Protein AF-A0A3A1N5P5-F1 (afdb_monomer)

Sequence (355 aa):
MKKLTLALFAIFAFTFFACEVEPSGENLEATAGKGKIKNNSVEFDFSEECLTSEAILYAGQNIEVGKVTVSEIGGNYLITYEITNDEWCITETHLSVVNSPEEFPITNAGNPKNGNFEYSDEFACEKTVTYEVPIEKGPYIAAHAVVECVSSSVETIVANLPETLEFCTVNQGPDAYLNITIGEGSLAGSYGAWCIDNDSPIQLSNCYTADVYALNEELPDSAFEYPENFDLVNWLLNQNIVGEPSVSSGEAYTYGDLQFAIWKLLDDIEDESCAECNLGTFTSGHVDELVALAQENGTDFNPECGNVTGVILISEGVQPLIIPTPLDCNTCEETAWADGCDFPGNNWATYFQYD

Structure (mmCIF, N/CA/C/O backbone):
data_AF-A0A3A1N5P5-F1
#
_entry.id   AF-A0A3A1N5P5-F1
#
loop_
_atom_site.group_PDB
_atom_site.id
_atom_site.type_symbol
_atom_site.label_atom_id
_atom_site.label_alt_id
_atom_site.label_comp_id
_atom_site.label_asym_id
_atom_site.label_entity_id
_atom_site.label_seq_id
_atom_site.pdbx_PDB_ins_code
_atom_site.Cartn_x
_atom_site.Cartn_y
_atom_site.Cartn_z
_atom_site.occupancy
_atom_site.B_iso_or_equiv
_atom_site.auth_seq_id
_atom_site.auth_comp_id
_atom_site.auth_asym_id
_atom_site.auth_atom_id
_atom_site.pdbx_PDB_model_num
ATOM 1 N N . MET A 1 1 ? 51.751 53.503 6.527 1.00 37.66 1 MET A N 1
ATOM 2 C CA . MET A 1 1 ? 51.081 54.823 6.469 1.00 37.66 1 MET A CA 1
ATOM 3 C C . MET A 1 1 ? 49.579 54.597 6.440 1.00 37.66 1 MET A C 1
ATOM 5 O O . MET A 1 1 ? 49.135 53.649 5.814 1.00 37.66 1 MET A O 1
ATOM 9 N N . LYS A 1 2 ? 48.852 55.412 7.208 1.00 39.28 2 LYS A N 1
ATOM 10 C CA . LYS A 1 2 ? 47.410 55.348 7.491 1.00 39.28 2 LYS A CA 1
ATOM 11 C C . LYS A 1 2 ? 46.529 55.484 6.241 1.00 39.28 2 LYS A C 1
ATOM 13 O O . LYS A 1 2 ? 46.878 56.276 5.369 1.00 39.28 2 LYS A O 1
ATOM 18 N N . LYS A 1 3 ? 45.352 54.842 6.286 1.00 35.88 3 LYS A N 1
ATOM 19 C CA . LYS A 1 3 ? 43.970 55.373 6.101 1.00 35.88 3 LYS A CA 1
ATOM 20 C C . LYS A 1 3 ? 43.067 54.162 5.809 1.00 35.88 3 LYS A C 1
ATOM 22 O O . LYS A 1 3 ? 43.260 53.506 4.802 1.00 35.88 3 LYS A O 1
ATOM 27 N N . LEU A 1 4 ? 42.297 53.644 6.767 1.00 41.69 4 LEU A N 1
ATOM 28 C CA . LEU A 1 4 ? 40.981 54.109 7.235 1.00 41.69 4 LEU A CA 1
ATOM 29 C C . LEU A 1 4 ? 40.019 54.455 6.087 1.00 41.69 4 LEU A C 1
ATOM 31 O O . LEU A 1 4 ? 40.099 55.542 5.517 1.00 41.69 4 LEU A O 1
ATOM 35 N N . THR A 1 5 ? 39.072 53.562 5.798 1.00 42.22 5 THR A N 1
ATOM 36 C CA . THR A 1 5 ? 37.755 53.947 5.277 1.00 42.22 5 THR A CA 1
ATOM 37 C C . THR A 1 5 ? 36.720 52.917 5.717 1.00 42.22 5 THR A C 1
ATOM 39 O O . THR A 1 5 ? 36.903 51.715 5.564 1.00 42.22 5 THR A O 1
ATOM 42 N N . LEU A 1 6 ? 35.691 53.447 6.366 1.00 38.62 6 LEU A N 1
ATOM 43 C CA . LEU A 1 6 ? 34.574 52.791 7.025 1.00 38.62 6 LEU A CA 1
ATOM 44 C C . LEU A 1 6 ? 33.430 52.699 6.003 1.00 38.62 6 LEU A C 1
ATOM 46 O O . LEU A 1 6 ? 33.074 53.726 5.428 1.00 38.62 6 LEU A O 1
ATOM 50 N N . ALA A 1 7 ? 32.856 51.516 5.789 1.00 44.97 7 ALA A N 1
ATOM 51 C CA . ALA A 1 7 ? 31.605 51.355 5.052 1.00 44.97 7 ALA A CA 1
ATOM 52 C C . ALA A 1 7 ? 30.635 50.530 5.906 1.00 44.97 7 ALA A C 1
ATOM 54 O O . ALA A 1 7 ? 30.897 49.372 6.221 1.00 44.97 7 ALA A O 1
ATOM 55 N N . LEU A 1 8 ? 29.550 51.185 6.324 1.00 38.06 8 LEU A N 1
ATOM 56 C CA . LEU A 1 8 ? 28.387 50.593 6.978 1.00 38.06 8 LEU A CA 1
ATOM 57 C C . LEU A 1 8 ? 27.655 49.690 5.973 1.00 38.06 8 LEU A C 1
ATOM 59 O O . LEU A 1 8 ? 27.240 50.175 4.923 1.00 38.06 8 LEU A O 1
ATOM 63 N N . PHE A 1 9 ? 27.417 48.433 6.336 1.00 38.47 9 PHE A N 1
ATOM 64 C CA . PHE A 1 9 ? 26.320 47.637 5.790 1.00 38.47 9 PHE A CA 1
ATOM 65 C C . PHE A 1 9 ? 25.490 47.125 6.965 1.00 38.47 9 PHE A C 1
ATOM 67 O O . PHE A 1 9 ? 25.999 46.446 7.854 1.00 38.47 9 PHE A O 1
ATOM 74 N N . ALA A 1 10 ? 24.224 47.533 6.993 1.00 40.88 10 ALA A N 1
ATOM 75 C CA . ALA A 1 10 ? 23.230 47.039 7.927 1.00 40.88 10 ALA A CA 1
ATOM 76 C C . ALA A 1 10 ? 22.800 45.636 7.479 1.00 40.88 10 ALA A C 1
ATOM 78 O O . ALA A 1 10 ? 22.304 45.475 6.366 1.00 40.88 10 ALA A O 1
ATOM 79 N N . ILE A 1 11 ? 22.996 44.640 8.341 1.00 39.09 11 ILE A N 1
ATOM 80 C CA . ILE A 1 11 ? 22.432 43.296 8.198 1.00 39.09 11 ILE A CA 1
ATOM 81 C C . ILE A 1 11 ? 21.490 43.099 9.383 1.00 39.09 11 ILE A C 1
ATOM 83 O O . ILE A 1 11 ? 21.893 43.245 10.538 1.00 39.09 11 ILE A O 1
ATOM 87 N N . PHE A 1 12 ? 20.224 42.835 9.076 1.00 32.53 12 PHE A N 1
ATOM 88 C CA . PHE A 1 12 ? 19.150 42.600 10.029 1.00 32.53 12 PHE A CA 1
ATOM 89 C C . PHE A 1 12 ? 18.735 41.126 9.952 1.00 32.53 12 PHE A C 1
ATOM 91 O O . PHE A 1 12 ? 18.344 40.690 8.875 1.00 32.53 12 PHE A O 1
ATOM 98 N N . ALA A 1 13 ? 18.796 40.453 11.112 1.00 32.97 13 ALA A N 1
ATOM 99 C CA . ALA A 1 13 ? 18.101 39.222 11.536 1.00 32.97 13 ALA A CA 1
ATOM 100 C C . ALA A 1 13 ? 18.355 37.927 10.716 1.00 32.97 13 ALA A C 1
ATOM 102 O O . ALA A 1 13 ? 18.591 37.970 9.522 1.00 32.97 13 ALA A O 1
ATOM 103 N N . PHE A 1 14 ? 18.372 36.710 11.259 1.00 36.16 14 PHE A N 1
ATOM 104 C CA . PHE A 1 14 ? 17.804 36.122 12.472 1.00 36.16 14 PHE A CA 1
ATOM 105 C C . P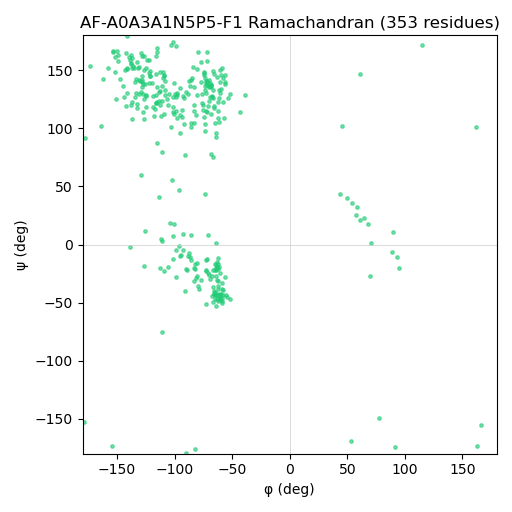HE A 1 14 ? 18.790 35.071 13.015 1.00 36.16 14 PHE A C 1
ATOM 107 O O . PHE A 1 14 ? 19.278 34.239 12.255 1.00 36.16 14 PHE A O 1
ATOM 114 N N . THR A 1 15 ? 19.031 35.047 14.325 1.00 35.03 15 THR A N 1
ATOM 115 C CA . THR A 1 15 ? 19.615 33.884 15.013 1.00 35.03 15 THR A CA 1
ATOM 116 C C . THR A 1 15 ? 18.699 33.530 16.172 1.00 35.03 15 THR A C 1
ATOM 118 O O . THR A 1 15 ? 18.624 34.277 17.147 1.00 35.03 15 THR A O 1
ATOM 121 N N . PHE A 1 16 ? 17.980 32.416 16.047 1.00 37.94 16 PHE A N 1
ATOM 122 C CA . PHE A 1 16 ? 17.289 31.795 17.167 1.00 37.94 16 PHE A CA 1
ATOM 123 C C . PHE A 1 16 ? 18.345 31.147 18.064 1.00 37.94 16 PHE A C 1
ATOM 125 O O . PHE A 1 16 ? 19.028 30.219 17.642 1.00 37.94 16 PHE A O 1
ATOM 132 N N . PHE A 1 17 ? 18.487 31.657 19.285 1.00 38.03 17 PHE A N 1
ATOM 133 C CA . PHE A 1 17 ? 19.133 30.936 20.373 1.00 38.03 17 PHE A CA 1
ATOM 134 C C . PHE A 1 17 ? 18.075 30.609 21.417 1.00 38.03 17 PHE A C 1
ATOM 136 O O . PHE A 1 17 ? 17.409 31.497 21.950 1.00 38.03 17 PHE A O 1
ATOM 143 N N . ALA A 1 18 ? 17.925 29.309 21.645 1.00 37.22 18 ALA A N 1
ATOM 144 C CA . ALA A 1 18 ? 17.209 28.729 22.757 1.00 37.22 18 ALA A CA 1
ATOM 145 C C . ALA A 1 18 ? 17.857 29.142 24.091 1.00 37.22 18 ALA A C 1
ATOM 147 O O . ALA A 1 18 ? 19.069 29.042 24.259 1.00 37.22 18 ALA A O 1
ATOM 148 N N . CYS A 1 19 ? 17.014 29.565 25.024 1.00 28.25 19 CYS A N 1
ATOM 149 C CA . CYS A 1 19 ? 17.246 29.689 26.464 1.00 28.25 19 CYS A CA 1
ATOM 150 C C . CYS A 1 19 ? 15.934 29.245 27.117 1.00 28.25 19 CYS A C 1
ATOM 152 O O . CYS A 1 19 ? 14.870 29.491 26.556 1.00 28.25 19 CYS A O 1
ATOM 154 N N . GLU A 1 20 ? 15.856 28.701 28.315 1.00 29.77 20 GLU A N 1
ATOM 155 C CA . GLU A 1 20 ? 16.757 28.027 29.247 1.00 29.77 20 GLU A CA 1
ATOM 156 C C . GLU A 1 20 ? 15.793 27.563 30.359 1.00 29.77 20 GLU A C 1
ATOM 158 O O . GLU A 1 20 ? 14.721 28.148 30.544 1.00 29.77 20 GLU A O 1
ATOM 163 N N . VAL A 1 21 ? 16.137 26.502 31.082 1.00 42.53 21 VAL A N 1
ATOM 164 C CA . VAL A 1 21 ? 15.364 26.055 32.250 1.00 42.53 21 VAL A CA 1
ATOM 165 C C . VAL A 1 21 ? 15.801 26.876 33.461 1.00 42.53 21 VAL A C 1
ATOM 167 O O . VAL A 1 21 ? 17.001 27.014 33.686 1.00 42.53 21 VAL A O 1
ATOM 170 N N . GLU A 1 22 ? 14.859 27.363 34.273 1.00 34.56 22 GLU A N 1
ATOM 171 C CA . GLU A 1 22 ? 15.163 28.015 35.554 1.00 34.56 22 GLU A CA 1
ATOM 172 C C . GLU A 1 22 ? 14.295 27.506 36.726 1.00 34.56 22 GLU A C 1
ATOM 174 O O . GLU A 1 22 ? 13.244 26.897 36.508 1.00 34.56 22 GLU A O 1
ATOM 179 N N . PRO A 1 23 ? 14.786 27.667 37.974 1.00 36.31 23 PRO A N 1
ATOM 180 C CA . PRO A 1 23 ? 14.685 26.655 39.021 1.00 36.31 23 PRO A CA 1
ATOM 181 C C . PRO A 1 23 ? 13.612 26.922 40.087 1.00 36.31 23 PRO A C 1
ATOM 183 O O . PRO A 1 23 ? 13.027 27.995 40.207 1.00 36.31 23 PRO A O 1
ATOM 186 N N . SER A 1 24 ? 13.429 25.904 40.931 1.00 38.62 24 SER A N 1
ATOM 187 C CA . SER A 1 24 ? 12.668 25.914 42.179 1.00 38.62 24 SER A CA 1
ATOM 188 C C . SER A 1 24 ? 13.107 27.024 43.143 1.00 38.62 24 SER A C 1
ATOM 190 O O . SER A 1 24 ? 14.267 27.064 43.563 1.00 38.62 24 SER A O 1
ATOM 192 N N . GLY A 1 25 ? 12.153 27.845 43.579 1.00 33.75 25 GLY A N 1
ATOM 193 C CA . GLY A 1 25 ? 12.311 28.777 44.691 1.00 33.75 25 GLY A CA 1
ATOM 194 C C . GLY A 1 25 ? 11.079 28.768 45.591 1.00 33.75 25 GLY A C 1
ATOM 195 O O . GLY A 1 25 ? 10.030 29.288 45.221 1.00 33.75 25 GLY A O 1
ATOM 196 N N . GLU A 1 26 ? 11.215 28.188 46.783 1.00 41.56 26 GLU A N 1
ATOM 197 C CA . GLU A 1 26 ? 10.316 28.436 47.910 1.00 41.56 26 GLU A CA 1
ATOM 198 C C . GLU A 1 26 ? 10.528 29.862 48.442 1.00 41.56 26 GLU A C 1
ATOM 200 O O . GLU A 1 26 ? 11.626 30.222 48.866 1.00 41.56 26 GLU A O 1
ATOM 205 N N . ASN A 1 27 ? 9.458 30.658 48.481 1.00 32.09 27 ASN A N 1
ATOM 206 C CA . ASN A 1 27 ? 9.164 31.563 49.595 1.00 32.09 27 ASN A CA 1
ATOM 207 C C . ASN A 1 27 ? 7.700 32.014 49.506 1.00 32.09 27 ASN A C 1
ATOM 209 O O . ASN A 1 27 ? 7.326 32.860 48.696 1.00 32.09 27 ASN A O 1
ATOM 213 N N . LEU A 1 28 ? 6.862 31.403 50.343 1.00 31.88 28 LEU A N 1
ATOM 214 C CA . LEU A 1 28 ? 5.466 31.773 50.547 1.00 31.88 28 LEU A CA 1
ATOM 215 C C . LEU A 1 28 ? 5.398 32.925 51.559 1.00 31.88 28 LEU A C 1
ATOM 217 O O . LEU A 1 28 ? 5.513 32.703 52.763 1.00 31.88 28 LEU A O 1
ATOM 221 N N . GLU A 1 29 ? 5.143 34.146 51.088 1.00 32.16 29 GLU A N 1
ATOM 222 C CA . GLU A 1 29 ? 4.498 35.164 51.920 1.00 32.16 29 GLU A CA 1
ATOM 223 C C . GLU A 1 29 ? 2.980 34.954 51.874 1.00 32.16 29 GLU A C 1
ATOM 225 O O . GLU A 1 29 ? 2.338 34.983 50.821 1.00 32.16 29 GLU A O 1
ATOM 230 N N . ALA A 1 30 ? 2.402 34.709 53.049 1.00 40.84 30 ALA A N 1
ATOM 231 C CA . ALA A 1 30 ? 0.982 34.472 53.232 1.00 40.84 30 ALA A CA 1
ATOM 232 C C . ALA A 1 30 ? 0.160 35.722 52.878 1.00 40.84 30 ALA A C 1
ATOM 234 O O . ALA A 1 30 ? 0.040 36.658 53.668 1.00 40.84 30 ALA A O 1
ATOM 235 N N . THR A 1 31 ? -0.488 35.699 51.716 1.00 33.62 31 THR A N 1
ATOM 236 C CA . THR A 1 31 ? -1.647 36.546 51.434 1.00 33.62 31 THR A CA 1
ATOM 237 C C . THR A 1 31 ? -2.905 35.702 51.590 1.00 33.62 31 THR A C 1
ATOM 239 O O . THR A 1 31 ? -3.157 34.759 50.845 1.00 33.62 31 THR A O 1
ATOM 242 N N . ALA A 1 32 ? -3.701 36.023 52.611 1.00 44.28 32 ALA A N 1
ATOM 243 C CA . ALA A 1 32 ? -4.998 35.406 52.862 1.00 44.28 32 ALA A CA 1
ATOM 244 C C . ALA A 1 32 ? -6.005 35.819 51.772 1.00 44.28 32 ALA A C 1
ATOM 246 O O . ALA A 1 32 ? -6.852 36.691 51.971 1.00 44.28 32 ALA A O 1
ATOM 247 N N . GLY A 1 33 ? -5.905 35.192 50.602 1.00 35.56 33 GLY A N 1
ATOM 248 C CA . GLY A 1 33 ? -6.927 35.221 49.570 1.00 35.56 33 GLY A CA 1
ATOM 249 C C . GLY A 1 33 ? -8.010 34.205 49.910 1.00 35.56 33 GLY A C 1
ATOM 250 O O . GLY A 1 33 ? -7.777 33.001 49.863 1.00 35.56 33 GLY A O 1
ATOM 251 N N . LYS A 1 34 ? -9.214 34.678 50.247 1.00 43.69 34 LYS A N 1
ATOM 252 C CA . LYS A 1 34 ? -10.426 33.847 50.290 1.00 43.69 34 LYS A CA 1
ATOM 253 C C . LYS A 1 34 ? -10.781 33.401 48.865 1.00 43.69 34 LYS A C 1
ATOM 255 O O . LYS A 1 34 ? -11.697 33.944 48.252 1.00 43.69 34 LYS A O 1
ATOM 260 N N . GLY A 1 35 ? -10.040 32.436 48.333 1.00 34.47 35 GLY A N 1
ATOM 261 C CA . GLY A 1 35 ? -10.421 31.695 47.141 1.00 34.47 35 GLY A CA 1
ATOM 262 C C . GLY A 1 35 ? -11.570 30.766 47.504 1.00 34.47 35 GLY A C 1
ATOM 263 O O . GLY A 1 35 ? -11.409 29.861 48.319 1.00 34.47 35 GLY A O 1
ATOM 264 N N . LYS A 1 36 ? -12.754 31.011 46.940 1.00 39.47 36 LYS A N 1
ATOM 265 C CA . LYS A 1 36 ? -13.814 30.004 46.931 1.00 39.47 36 LYS A CA 1
ATOM 266 C C . LYS A 1 36 ? -13.280 28.812 46.141 1.00 39.47 36 LYS A C 1
ATOM 268 O O . LYS A 1 36 ? -13.143 28.913 44.926 1.00 39.47 36 LYS A O 1
ATOM 273 N N . ILE A 1 37 ? -12.990 27.710 46.825 1.00 36.19 37 ILE A N 1
ATOM 274 C CA . ILE A 1 37 ? -12.877 26.403 46.185 1.00 36.19 37 ILE A CA 1
ATOM 275 C C . ILE A 1 37 ? -14.258 26.135 45.582 1.00 36.19 37 ILE A C 1
ATOM 277 O O . ILE A 1 37 ? -15.226 25.909 46.309 1.00 36.19 37 ILE A O 1
ATOM 281 N N . LYS A 1 38 ? -14.383 26.258 44.259 1.00 41.19 38 LYS A N 1
ATOM 282 C CA . LYS A 1 38 ? -15.459 25.572 43.554 1.00 41.19 38 LYS A CA 1
ATOM 283 C C . LYS A 1 38 ? -15.042 24.108 43.539 1.00 41.19 38 LYS A C 1
ATOM 285 O O . LYS A 1 38 ? -14.138 23.745 42.796 1.00 41.19 38 LYS A O 1
ATOM 290 N N . ASN A 1 39 ? -15.663 23.299 44.390 1.00 39.75 39 ASN A N 1
ATOM 291 C CA . ASN A 1 39 ? -15.739 21.869 44.131 1.00 39.75 39 ASN A CA 1
ATOM 292 C C . ASN A 1 39 ? -16.571 21.727 42.853 1.00 39.75 39 ASN A C 1
ATOM 294 O O . ASN A 1 39 ? -17.794 21.794 42.924 1.00 39.75 39 ASN A O 1
ATOM 298 N N . ASN A 1 40 ? -15.924 21.615 41.695 1.00 50.72 40 ASN A N 1
ATOM 299 C CA . ASN A 1 40 ? -16.542 20.882 40.600 1.00 50.72 40 ASN A CA 1
ATOM 300 C C . ASN A 1 40 ? -16.421 19.416 41.017 1.00 50.72 40 ASN A C 1
ATOM 302 O O . ASN A 1 40 ? -15.336 18.845 40.925 1.00 50.72 40 ASN A O 1
ATOM 306 N N . SER A 1 41 ? -17.478 18.849 41.595 1.00 63.00 41 SER A N 1
ATOM 307 C CA . SER A 1 41 ? -17.601 17.397 41.640 1.00 63.00 41 SER A CA 1
ATOM 308 C C . SER A 1 41 ? -17.684 16.921 40.194 1.00 63.00 41 SER A C 1
ATOM 310 O O . SER A 1 41 ? -18.515 17.416 39.438 1.00 63.00 41 SER A O 1
ATOM 312 N N . VAL A 1 42 ? -16.768 16.040 39.804 1.00 78.19 42 VAL A N 1
ATOM 313 C CA . VAL A 1 42 ? -16.896 15.254 38.577 1.00 78.19 42 VAL A CA 1
ATOM 314 C C . VAL A 1 42 ? -18.091 14.335 38.799 1.00 78.19 42 VAL A C 1
ATOM 316 O O . VAL A 1 42 ? -18.101 13.590 39.777 1.00 78.19 42 VAL A O 1
ATOM 319 N N . GLU A 1 43 ? -19.114 14.455 37.966 1.00 85.06 43 GLU A N 1
ATOM 320 C CA . GLU A 1 43 ? -20.371 13.723 38.102 1.00 85.06 43 GLU A CA 1
ATOM 321 C C . GLU A 1 43 ? -20.746 13.187 36.724 1.00 85.06 43 GLU A C 1
ATOM 323 O O . GLU A 1 43 ? -20.733 13.946 35.756 1.00 85.06 43 GLU A O 1
ATOM 328 N N . PHE A 1 44 ? -21.006 11.882 36.638 1.00 87.19 44 PHE A N 1
ATOM 329 C CA . PHE A 1 44 ? -21.477 11.250 35.410 1.00 87.19 44 PHE A CA 1
ATOM 330 C C . PHE A 1 44 ? -22.910 11.701 35.121 1.00 87.19 44 PHE A C 1
ATOM 332 O O . PHE A 1 44 ? -23.746 11.745 36.029 1.00 87.19 44 PHE A O 1
ATOM 339 N N . ASP A 1 45 ? -23.192 12.024 33.861 1.00 84.44 45 ASP A N 1
ATOM 340 C CA . ASP A 1 45 ? -24.550 12.309 33.421 1.00 84.44 45 ASP A CA 1
ATOM 341 C C . ASP A 1 45 ? -25.256 11.003 33.044 1.00 84.44 45 ASP A C 1
ATOM 343 O O . ASP A 1 45 ? -25.047 10.440 31.977 1.00 84.44 45 ASP A O 1
ATOM 347 N N . PHE A 1 46 ? -26.100 10.510 33.947 1.00 83.69 46 PHE A N 1
ATOM 348 C CA . PHE A 1 46 ? -26.919 9.315 33.722 1.00 83.69 46 PHE A CA 1
ATOM 349 C C . PHE A 1 46 ? -28.244 9.617 33.008 1.00 83.69 46 PHE A C 1
ATOM 351 O O . PHE A 1 46 ? -29.134 8.766 32.978 1.00 83.69 46 PHE A O 1
ATOM 358 N N . SER A 1 47 ? -28.447 10.846 32.522 1.00 81.06 47 SER A N 1
ATOM 359 C CA . SER A 1 47 ? -29.637 11.183 31.736 1.00 81.06 47 SER A CA 1
ATOM 360 C C . SER A 1 47 ? -29.531 10.744 30.275 1.00 81.06 47 SER A C 1
ATOM 362 O O . SER A 1 47 ? -30.559 10.662 29.599 1.00 81.06 47 SER A O 1
ATOM 364 N N . GLU A 1 48 ? -28.321 10.424 29.814 1.00 76.94 48 GLU A N 1
ATOM 365 C CA . GLU A 1 48 ? -28.058 9.857 28.497 1.00 76.94 48 GLU A CA 1
ATOM 366 C C . GLU A 1 48 ? -28.154 8.328 28.544 1.00 76.94 48 GLU A C 1
ATOM 368 O O . GLU A 1 48 ? -27.563 7.669 29.399 1.00 76.94 48 GLU A O 1
ATOM 373 N N . GLU A 1 49 ? -28.930 7.754 27.624 1.00 82.50 49 GLU A N 1
ATOM 374 C CA . GLU A 1 49 ? -28.998 6.306 27.433 1.00 82.50 49 GLU A CA 1
ATOM 375 C C . GLU A 1 49 ? -28.028 5.914 26.311 1.00 82.50 49 GLU A C 1
ATOM 377 O O . GLU A 1 49 ? -28.265 6.224 25.146 1.00 82.50 49 GLU A O 1
ATOM 382 N N . CYS A 1 50 ? -26.953 5.206 26.657 1.00 90.00 50 CYS A N 1
ATOM 383 C CA . CYS A 1 50 ? -25.994 4.612 25.716 1.00 90.00 50 CYS A CA 1
ATOM 384 C C . CYS A 1 50 ? -26.035 3.077 25.772 1.00 90.00 50 CYS A C 1
ATOM 386 O O . CYS A 1 50 ? -25.003 2.407 25.774 1.00 90.00 50 CYS A O 1
ATOM 388 N N . LEU A 1 51 ? -27.243 2.517 25.875 1.00 94.88 51 LEU A N 1
ATOM 389 C CA . LEU A 1 51 ? -27.460 1.074 25.882 1.00 94.88 51 LEU A CA 1
ATOM 390 C C . LEU A 1 51 ? -27.297 0.514 24.464 1.00 94.88 51 LEU A C 1
ATOM 392 O O . LEU A 1 51 ? -28.085 0.848 23.577 1.00 94.88 51 LEU A O 1
ATOM 396 N N . THR A 1 52 ? -26.303 -0.342 24.241 1.00 95.88 52 THR A N 1
ATOM 397 C CA . THR A 1 52 ? -26.090 -0.989 22.944 1.00 95.88 52 THR A CA 1
ATOM 398 C C . THR A 1 52 ? -25.280 -2.283 23.051 1.00 95.88 52 THR A C 1
ATOM 400 O O . THR A 1 52 ? -24.435 -2.451 23.926 1.00 95.88 52 THR A O 1
ATOM 403 N N . SER A 1 53 ? -25.513 -3.200 22.110 1.00 96.19 53 SER A N 1
ATOM 404 C CA . SER A 1 53 ? -24.659 -4.369 21.861 1.00 96.19 53 SER A CA 1
ATOM 405 C C . SER A 1 53 ? -23.631 -4.140 20.746 1.00 96.19 53 SER A C 1
ATOM 407 O O . SER A 1 53 ? -22.775 -4.993 20.522 1.00 96.19 53 SER A O 1
ATOM 409 N N . GLU A 1 54 ? -23.749 -3.032 20.010 1.00 97.88 54 GLU A N 1
ATOM 410 C CA . GLU A 1 54 ? -22.864 -2.628 18.915 1.00 97.88 54 GLU A CA 1
ATOM 411 C C . GLU A 1 54 ? -22.665 -1.106 18.959 1.00 97.88 54 GLU A C 1
ATOM 413 O O . GLU A 1 54 ? -23.624 -0.341 18.849 1.00 97.88 54 GLU A O 1
ATOM 418 N N . ALA A 1 55 ? -21.426 -0.666 19.137 1.00 97.94 55 ALA A N 1
ATOM 419 C CA . ALA A 1 55 ? -21.042 0.741 19.160 1.00 97.94 55 ALA A CA 1
ATOM 420 C C . ALA A 1 55 ? -20.122 1.041 17.972 1.00 97.94 55 ALA A C 1
ATOM 422 O O . ALA A 1 55 ? -19.207 0.268 17.689 1.00 97.94 55 ALA A O 1
ATOM 423 N N . ILE A 1 56 ? -20.346 2.154 17.274 1.00 98.50 56 ILE A N 1
ATOM 424 C CA . ILE A 1 56 ? -19.479 2.575 16.165 1.00 98.50 56 ILE A CA 1
ATOM 425 C C . ILE A 1 56 ? -18.117 2.988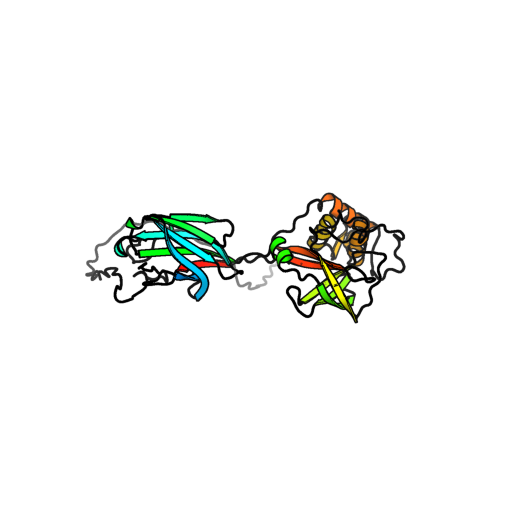 16.728 1.00 98.50 56 ILE A C 1
ATOM 427 O O . ILE A 1 56 ? -18.053 3.662 17.746 1.00 98.50 56 ILE A O 1
ATOM 431 N N . LEU A 1 57 ? -17.021 2.600 16.083 1.00 98.56 57 LEU A N 1
ATOM 432 C CA . LEU A 1 57 ? -15.673 3.017 16.455 1.00 98.56 57 LEU A CA 1
ATOM 433 C C . LEU A 1 57 ? -15.290 4.256 15.635 1.00 98.56 57 LEU A C 1
ATOM 435 O O . LEU A 1 57 ? -15.066 4.159 14.425 1.00 98.56 57 LEU A O 1
ATOM 439 N N . TYR A 1 58 ? -15.215 5.410 16.299 1.00 98.44 58 TYR A N 1
ATOM 440 C CA . TYR A 1 58 ? -14.863 6.686 15.678 1.00 98.44 58 TYR A CA 1
ATOM 441 C C . TYR A 1 58 ? -13.411 7.061 15.952 1.00 98.44 58 TYR A C 1
ATOM 443 O O . TYR A 1 58 ? -13.052 7.299 17.102 1.00 98.44 58 TYR A O 1
ATOM 451 N N . ALA A 1 59 ? -12.601 7.187 14.902 1.00 97.38 59 ALA A N 1
ATOM 452 C CA . ALA A 1 59 ? -11.273 7.787 14.944 1.00 97.38 59 ALA A CA 1
ATOM 453 C C . ALA A 1 59 ? -11.355 9.314 14.793 1.00 97.38 59 ALA A C 1
ATOM 455 O O . ALA A 1 59 ? -12.204 9.838 14.062 1.00 97.38 59 ALA A O 1
ATOM 456 N N . GLY A 1 60 ? -10.496 10.053 15.501 1.00 95.25 60 GLY A N 1
ATOM 457 C CA . GLY A 1 60 ? -10.422 11.514 15.372 1.00 95.25 60 GLY A CA 1
ATOM 458 C C . GLY A 1 60 ? -11.775 12.219 15.577 1.00 95.25 60 GLY A C 1
ATOM 459 O O . GLY A 1 60 ? -12.074 13.203 14.896 1.00 95.25 60 GLY A O 1
ATOM 460 N N . GLN A 1 61 ? -12.612 11.694 16.483 1.00 94.06 61 GLN A N 1
ATOM 461 C CA . GLN A 1 61 ? -13.990 12.115 16.806 1.00 94.06 61 GLN A CA 1
ATOM 462 C C . GLN A 1 61 ? -15.070 11.849 15.750 1.00 94.06 61 GLN A C 1
ATOM 464 O O . GLN A 1 61 ? -16.233 11.760 16.122 1.00 94.06 61 GLN A O 1
ATOM 469 N N . ASN A 1 62 ? -14.746 11.782 14.455 1.00 94.88 62 ASN A N 1
ATOM 470 C CA . ASN A 1 62 ? -15.777 11.825 13.405 1.00 94.88 62 ASN A CA 1
ATOM 471 C C . ASN A 1 62 ? -15.557 10.844 12.246 1.00 94.88 62 ASN A C 1
ATOM 473 O O . ASN A 1 62 ? -16.365 10.820 11.317 1.00 94.88 62 ASN A O 1
ATOM 477 N N . ILE A 1 63 ? -14.463 10.083 12.248 1.00 96.56 63 ILE A N 1
ATOM 478 C CA . ILE A 1 63 ? -14.137 9.149 11.169 1.00 96.56 63 ILE A CA 1
ATOM 479 C C . ILE A 1 63 ? -14.593 7.763 11.603 1.00 96.56 63 ILE A C 1
ATOM 481 O O . ILE A 1 63 ? -14.012 7.173 12.506 1.00 96.56 63 ILE A O 1
ATOM 485 N N . GLU A 1 64 ? -15.647 7.245 10.983 1.00 97.94 64 GLU A N 1
ATOM 486 C CA . GLU A 1 64 ? -16.072 5.863 11.201 1.00 97.94 64 GLU A CA 1
ATOM 487 C C . GLU A 1 64 ? -15.022 4.916 10.608 1.00 97.94 64 GLU A C 1
ATOM 489 O O . GLU A 1 64 ? -14.816 4.876 9.392 1.00 97.94 64 GLU A O 1
ATOM 494 N N . VAL A 1 65 ? -14.329 4.187 11.481 1.00 97.62 65 VAL A N 1
ATOM 495 C CA . VAL A 1 65 ? -13.291 3.222 11.081 1.00 97.62 65 VAL A CA 1
ATOM 496 C C . VAL A 1 65 ? -13.736 1.782 11.297 1.00 97.62 65 VAL A C 1
ATOM 498 O O . VAL A 1 65 ? -13.235 0.869 10.647 1.00 97.62 65 VAL A O 1
ATOM 501 N N . GLY A 1 66 ? -14.697 1.556 12.186 1.00 98.31 66 GLY A N 1
ATOM 502 C CA . GLY A 1 66 ? -15.119 0.217 12.554 1.00 98.31 66 GLY A CA 1
ATOM 503 C C . GLY A 1 66 ? -16.247 0.218 13.564 1.00 98.31 66 GLY A C 1
ATOM 504 O O . GLY A 1 66 ? -17.017 1.171 13.670 1.00 98.31 66 GLY A O 1
ATOM 505 N N . LYS A 1 67 ? -16.305 -0.849 14.353 1.00 98.56 67 LYS A N 1
ATOM 506 C CA . LYS A 1 67 ? -17.284 -1.035 15.420 1.00 98.56 67 LYS A CA 1
ATOM 507 C C . LYS A 1 67 ? -16.750 -1.918 16.539 1.00 98.56 67 LYS A C 1
ATOM 509 O O . LYS A 1 67 ? -15.812 -2.690 16.353 1.00 98.56 67 LYS A O 1
ATOM 514 N N . VAL A 1 68 ? -17.392 -1.826 17.694 1.00 98.75 68 VAL A N 1
ATOM 515 C CA . VAL A 1 68 ? -17.210 -2.720 18.835 1.00 98.75 68 VAL A CA 1
ATOM 516 C C . VAL A 1 68 ? -18.520 -3.453 19.081 1.00 98.75 68 VAL A C 1
ATOM 518 O O . VAL A 1 68 ? -19.552 -2.825 19.303 1.00 98.75 68 VAL A O 1
ATOM 521 N N . THR A 1 69 ? -18.488 -4.782 19.041 1.00 98.44 69 THR A N 1
ATOM 522 C CA . THR A 1 69 ? -19.653 -5.641 19.298 1.00 98.44 69 THR A CA 1
ATOM 523 C C . THR A 1 69 ? -19.470 -6.436 20.579 1.00 98.44 69 THR A C 1
ATOM 525 O O . THR A 1 69 ? -18.353 -6.807 20.938 1.00 98.44 69 THR A O 1
ATOM 528 N N . VAL A 1 70 ? -20.572 -6.714 21.270 1.00 98.31 70 VAL A N 1
ATOM 529 C CA . VAL A 1 70 ? -20.578 -7.483 22.515 1.00 98.31 70 VAL A CA 1
ATOM 530 C C . VAL A 1 70 ? -21.582 -8.626 22.404 1.00 98.31 70 VAL A C 1
ATOM 532 O O . VAL A 1 70 ? -22.739 -8.432 22.028 1.00 98.31 70 VAL A O 1
ATOM 535 N N . SER A 1 71 ? -21.138 -9.838 22.729 1.00 96.75 71 SER A N 1
ATOM 536 C CA . SER A 1 71 ? -21.987 -11.035 22.771 1.00 96.75 71 SER A CA 1
ATOM 537 C C . SER A 1 71 ? -21.677 -11.893 23.994 1.00 96.75 71 SER A C 1
ATOM 539 O O . SER A 1 71 ? -20.573 -11.835 24.517 1.00 96.75 71 SER A O 1
ATOM 541 N N . GLU A 1 72 ? -22.627 -12.704 24.461 1.00 95.94 72 GLU A N 1
ATOM 542 C CA . GLU A 1 72 ? -22.421 -13.574 25.625 1.00 95.94 72 GLU A CA 1
ATOM 543 C C . GLU A 1 72 ? -22.143 -15.026 25.229 1.00 95.94 72 GLU A C 1
ATOM 545 O O . GLU A 1 72 ? -22.935 -15.667 24.532 1.00 95.94 72 GLU A O 1
ATOM 550 N N . ILE A 1 73 ? -21.046 -15.591 25.741 1.00 94.38 73 ILE A N 1
ATOM 551 C CA . ILE A 1 73 ? -20.704 -17.006 25.582 1.00 94.38 73 ILE A CA 1
ATOM 552 C C . ILE A 1 73 ? -20.187 -17.549 26.914 1.00 94.38 73 ILE A C 1
ATOM 554 O O . ILE A 1 73 ? -19.189 -17.091 27.457 1.00 94.38 73 ILE A O 1
ATOM 558 N N . GLY A 1 74 ? -20.863 -18.566 27.456 1.00 91.44 74 GLY A N 1
ATOM 559 C CA . GLY A 1 74 ? -20.338 -19.335 28.591 1.00 91.44 74 GLY A CA 1
ATOM 560 C C . GLY A 1 74 ? -20.160 -18.558 29.904 1.00 91.44 74 GLY A C 1
ATOM 561 O O . GLY A 1 74 ? -19.387 -19.002 30.747 1.00 91.44 74 GLY A O 1
ATOM 562 N N . GLY A 1 75 ? -20.877 -17.444 30.101 1.00 94.69 75 GLY A N 1
ATOM 563 C CA . GLY A 1 75 ? -20.728 -16.576 31.279 1.00 94.69 75 GLY A CA 1
ATOM 564 C C . GLY A 1 75 ? -19.680 -15.470 31.118 1.00 94.69 75 GLY A C 1
ATOM 565 O O . GLY A 1 75 ? -19.356 -14.796 32.095 1.00 94.69 75 GLY A O 1
ATOM 566 N N . ASN A 1 76 ? -19.178 -15.269 29.900 1.00 97.62 76 ASN A N 1
ATOM 567 C CA . ASN A 1 76 ? -18.295 -14.172 29.534 1.00 97.62 76 ASN A CA 1
ATOM 568 C C . ASN A 1 76 ? -18.923 -13.340 28.409 1.00 97.62 76 ASN A C 1
ATOM 570 O O . ASN A 1 76 ? -19.630 -13.876 27.553 1.00 97.62 76 ASN A O 1
ATOM 574 N N . TYR A 1 77 ? -18.624 -12.048 28.394 1.00 98.06 77 TYR A N 1
ATOM 575 C CA . TYR A 1 77 ? -18.714 -11.213 27.210 1.00 98.06 77 TYR A CA 1
ATOM 576 C C . TYR A 1 77 ? -17.568 -11.546 26.258 1.00 98.06 77 TYR A C 1
ATOM 578 O O . TYR A 1 77 ? -16.416 -11.668 26.673 1.00 98.06 77 TYR A O 1
ATOM 586 N N . LEU A 1 78 ? -17.892 -11.638 24.978 1.00 98.25 78 LEU A N 1
ATOM 587 C CA . LEU A 1 78 ? -16.969 -11.602 23.863 1.00 98.25 78 LEU A CA 1
ATOM 588 C C . LEU A 1 78 ? -17.081 -10.212 23.234 1.00 98.25 78 LEU A C 1
ATOM 590 O O . LEU A 1 78 ? -18.055 -9.923 22.533 1.00 98.25 78 LEU A O 1
ATOM 594 N N . ILE A 1 79 ? -16.115 -9.351 23.544 1.00 98.62 79 ILE A N 1
ATOM 595 C CA . ILE A 1 79 ? -16.062 -7.958 23.093 1.00 98.62 79 ILE A CA 1
ATOM 596 C C . ILE A 1 79 ? -15.113 -7.898 21.901 1.00 98.62 79 ILE A C 1
ATOM 598 O O . ILE A 1 79 ? -13.926 -8.177 22.051 1.00 98.62 79 ILE A O 1
ATOM 602 N N . THR A 1 80 ? -15.636 -7.573 20.722 1.00 98.69 80 THR A N 1
ATOM 603 C CA . THR A 1 80 ? -14.893 -7.625 19.457 1.00 98.69 80 THR A CA 1
ATOM 604 C C . THR A 1 80 ? -14.811 -6.250 18.823 1.00 98.69 80 THR A C 1
ATOM 606 O O . THR A 1 80 ? -15.838 -5.682 18.461 1.00 98.69 80 THR A O 1
ATOM 609 N N . TYR A 1 81 ? -13.591 -5.754 18.658 1.00 98.75 81 TYR A N 1
ATOM 610 C CA . TYR A 1 81 ? -13.264 -4.632 17.791 1.00 98.75 81 TYR A CA 1
ATOM 611 C C . TYR A 1 81 ? -13.164 -5.158 16.361 1.00 98.75 81 TYR A C 1
ATOM 613 O O . TYR A 1 81 ? -12.443 -6.124 16.116 1.00 98.75 81 TYR A O 1
ATOM 621 N N . GLU A 1 82 ? -13.866 -4.533 15.427 1.00 98.44 82 GLU A N 1
ATOM 622 C CA . GLU A 1 82 ? -13.874 -4.893 14.010 1.00 98.44 82 GLU A CA 1
ATOM 623 C C . GLU A 1 82 ? -13.689 -3.624 13.177 1.00 98.44 82 GLU A C 1
ATOM 625 O O . GLU A 1 82 ? -14.524 -2.721 13.222 1.00 98.44 82 GLU A O 1
ATOM 630 N N . ILE A 1 83 ? -12.595 -3.547 12.422 1.00 97.81 83 ILE A N 1
ATOM 631 C CA . ILE A 1 83 ? -12.344 -2.464 11.473 1.00 97.81 83 ILE A CA 1
ATOM 632 C C . ILE A 1 83 ? -13.064 -2.776 10.168 1.00 97.81 83 ILE A C 1
ATOM 634 O O . ILE A 1 83 ? -12.741 -3.746 9.486 1.00 97.81 83 ILE A O 1
ATOM 638 N N . THR A 1 84 ? -14.045 -1.943 9.830 1.00 95.00 84 THR A N 1
ATOM 639 C CA . THR A 1 84 ? -14.870 -2.084 8.622 1.00 95.00 84 THR A CA 1
ATOM 640 C C . THR A 1 84 ? -14.434 -1.142 7.504 1.00 95.00 84 THR A C 1
ATOM 642 O O . THR A 1 84 ? -14.893 -1.287 6.375 1.00 95.00 84 THR A O 1
ATOM 645 N N . ASN A 1 85 ? -13.580 -0.161 7.809 1.00 91.00 85 ASN A N 1
ATOM 646 C CA . ASN A 1 85 ? -12.942 0.691 6.817 1.00 91.00 85 ASN A CA 1
ATOM 647 C C . ASN A 1 85 ? -11.573 0.107 6.436 1.00 91.00 85 ASN A C 1
ATOM 649 O O . ASN A 1 85 ? -10.660 0.043 7.262 1.00 91.00 85 ASN A O 1
ATOM 653 N N . ASP A 1 86 ? -11.418 -0.304 5.178 1.00 84.25 86 ASP A N 1
ATOM 654 C CA . ASP A 1 86 ? -10.205 -0.973 4.704 1.00 84.25 86 ASP A CA 1
ATOM 655 C C . ASP A 1 86 ? -8.951 -0.094 4.753 1.00 84.25 86 ASP A C 1
ATOM 657 O O . ASP A 1 86 ? -7.847 -0.631 4.853 1.00 84.25 86 ASP A O 1
ATOM 661 N N . GLU A 1 87 ? -9.123 1.229 4.799 1.00 86.19 87 GLU A N 1
ATOM 662 C CA . GLU A 1 87 ? -8.035 2.199 4.916 1.00 86.19 87 GLU A CA 1
ATOM 663 C C . GLU A 1 87 ? -7.384 2.218 6.304 1.00 86.19 87 GLU A C 1
ATOM 665 O O . GLU A 1 87 ? -6.321 2.809 6.434 1.00 86.19 87 GLU A O 1
ATOM 670 N N . TRP A 1 88 ? -7.976 1.589 7.328 1.00 92.69 88 TRP A N 1
ATOM 671 C CA . TRP A 1 88 ? -7.501 1.654 8.718 1.00 92.69 88 TRP A CA 1
ATOM 672 C C . TRP A 1 88 ? -7.190 0.276 9.303 1.00 92.69 88 TRP A C 1
ATOM 674 O O . TRP A 1 88 ? -7.718 -0.735 8.848 1.00 92.69 88 TRP A O 1
ATOM 684 N N . CYS A 1 89 ? -6.373 0.203 10.344 1.00 93.25 89 CYS A N 1
ATOM 685 C CA . CYS A 1 89 ? -6.226 -0.987 11.182 1.00 93.25 89 CYS A CA 1
ATOM 686 C C . CYS A 1 89 ? -5.867 -0.614 12.621 1.00 93.25 89 CYS A C 1
ATOM 688 O O . CYS A 1 89 ? -5.535 0.532 12.906 1.00 93.25 89 CYS A O 1
ATOM 690 N N . ILE A 1 90 ? -5.982 -1.574 13.538 1.00 97.06 90 ILE A N 1
ATOM 691 C CA . ILE A 1 90 ? -5.707 -1.398 14.966 1.00 97.06 90 ILE A CA 1
ATOM 692 C C . ILE A 1 90 ? -4.237 -1.709 15.245 1.00 97.06 90 ILE A C 1
ATOM 694 O O . ILE A 1 90 ? -3.756 -2.783 14.878 1.00 97.06 90 ILE A O 1
ATOM 698 N N . THR A 1 91 ? -3.566 -0.812 15.962 1.00 96.31 91 THR A N 1
ATOM 699 C CA . THR A 1 91 ? -2.194 -1.001 16.469 1.00 96.31 91 THR A CA 1
ATOM 700 C C . THR A 1 91 ? -2.138 -1.101 17.986 1.00 96.31 91 THR A C 1
ATOM 702 O O . THR A 1 91 ? -1.203 -1.673 18.535 1.00 96.31 91 THR A O 1
ATOM 705 N N . GLU A 1 92 ? -3.155 -0.612 18.691 1.00 98.12 92 GLU A N 1
ATOM 706 C CA . GLU A 1 92 ? -3.254 -0.742 20.142 1.00 98.12 92 GLU A CA 1
ATOM 707 C C . GLU A 1 92 ? -4.720 -0.736 20.570 1.00 98.12 92 GLU A C 1
ATOM 709 O O . GLU A 1 92 ? -5.555 -0.059 19.968 1.00 98.12 92 GLU A O 1
ATOM 714 N N . THR A 1 93 ? -5.052 -1.441 21.648 1.00 98.56 93 THR A N 1
ATOM 715 C CA . THR A 1 93 ? -6.373 -1.323 22.279 1.00 98.56 93 THR A CA 1
ATOM 716 C C . THR A 1 93 ? -6.262 -1.112 23.776 1.00 98.56 93 THR A C 1
ATOM 718 O O . THR A 1 93 ? -5.302 -1.524 24.422 1.00 98.56 93 THR A O 1
ATOM 721 N N . HIS A 1 94 ? -7.277 -0.457 24.327 1.00 98.62 94 HIS A N 1
ATOM 722 C CA . HIS A 1 94 ? -7.487 -0.310 25.756 1.00 98.62 94 HIS A CA 1
ATOM 723 C C . HIS A 1 94 ? -8.969 -0.532 26.052 1.00 98.62 94 HIS A C 1
ATOM 725 O O . HIS A 1 94 ? -9.831 0.179 25.530 1.00 98.62 94 HIS A O 1
ATOM 731 N N . LEU A 1 95 ? -9.264 -1.492 26.919 1.00 98.69 95 LEU A N 1
ATOM 732 C CA . LEU A 1 95 ? -10.613 -1.909 27.270 1.00 98.69 95 LEU A CA 1
ATOM 733 C C . LEU A 1 95 ? -10.774 -1.966 28.791 1.00 98.69 95 LEU A C 1
ATOM 735 O O . LEU A 1 95 ? -9.998 -2.615 29.496 1.00 98.69 95 LEU A O 1
ATOM 739 N N . SER A 1 96 ? -11.825 -1.322 29.293 1.00 98.62 96 SER A N 1
ATOM 740 C CA . SER A 1 96 ? -12.248 -1.424 30.691 1.00 98.62 96 SER A CA 1
ATOM 741 C C . SER A 1 96 ? -13.714 -1.828 30.773 1.00 98.62 96 SER A C 1
ATOM 743 O O . SER A 1 96 ? -14.542 -1.339 30.002 1.00 98.62 96 SER A O 1
ATOM 745 N N . VAL A 1 97 ? -14.025 -2.733 31.703 1.00 98.50 97 VAL A N 1
ATOM 746 C CA . VAL A 1 97 ? -15.380 -3.248 31.947 1.00 98.50 97 VAL A CA 1
ATOM 747 C C . VAL A 1 97 ? -15.663 -3.212 33.443 1.00 98.50 97 VAL A C 1
ATOM 749 O O . VAL A 1 97 ? -14.934 -3.831 34.226 1.00 98.50 97 VAL A O 1
ATOM 752 N N . VAL A 1 98 ? -16.709 -2.483 33.837 1.00 98.06 98 VAL A N 1
ATOM 753 C CA . VAL A 1 98 ? -17.004 -2.159 35.242 1.00 98.06 98 VAL A CA 1
ATOM 754 C C . VAL A 1 98 ? -18.499 -2.235 35.580 1.00 98.06 98 VAL A C 1
ATOM 756 O O . VAL A 1 98 ? -19.370 -2.184 34.709 1.00 98.06 98 VAL A O 1
ATOM 759 N N . ASN A 1 99 ? -18.814 -2.338 36.878 1.00 96.44 99 ASN A N 1
ATOM 760 C CA . ASN A 1 99 ? -20.191 -2.455 37.377 1.00 96.44 99 ASN A CA 1
ATOM 761 C C . ASN A 1 99 ? -20.911 -1.107 37.486 1.00 96.44 99 ASN A C 1
ATOM 763 O O . ASN A 1 99 ? -22.141 -1.065 37.499 1.00 96.44 99 ASN A O 1
ATOM 767 N N . SER A 1 100 ? -20.158 -0.012 37.548 1.00 94.25 100 SER A N 1
ATOM 768 C CA . SER A 1 100 ? -20.660 1.360 37.587 1.00 94.25 100 SER A CA 1
ATOM 769 C C . SER A 1 100 ? -19.664 2.280 36.879 1.00 94.25 100 SER A C 1
ATOM 771 O O . SER A 1 100 ? -18.465 2.090 37.087 1.00 94.25 100 SER A O 1
ATOM 773 N N . PRO A 1 101 ? -20.091 3.310 36.120 1.00 94.19 101 PRO A N 1
ATOM 774 C CA . PRO A 1 101 ? -19.163 4.219 35.439 1.00 94.19 101 PRO A CA 1
ATOM 775 C C . PRO A 1 101 ? -18.159 4.906 36.377 1.00 94.19 101 PRO A C 1
ATOM 777 O O . PRO A 1 101 ? -17.030 5.196 35.992 1.00 94.19 101 PRO A O 1
ATOM 780 N N . GLU A 1 102 ? -18.523 5.105 37.647 1.00 93.81 102 GLU A N 1
ATOM 781 C CA . GLU A 1 102 ? -17.635 5.675 38.671 1.00 93.81 102 GLU A CA 1
ATOM 782 C C . GLU A 1 102 ? -16.404 4.803 38.986 1.00 93.81 102 GLU A C 1
ATOM 784 O O . GLU A 1 102 ? -15.442 5.287 39.585 1.00 93.81 102 GLU A O 1
ATOM 789 N N . GLU A 1 103 ? -16.430 3.523 38.606 1.00 96.44 103 GLU A N 1
ATOM 790 C CA . GLU A 1 103 ? -15.335 2.573 38.811 1.00 96.44 103 GLU A CA 1
ATOM 791 C C . GLU A 1 103 ? -14.296 2.612 37.684 1.00 96.44 103 GLU A C 1
ATOM 793 O O . GLU A 1 103 ? -13.210 2.054 37.857 1.00 96.44 103 GLU A O 1
ATOM 798 N N . PHE A 1 104 ? -14.577 3.292 36.563 1.00 97.38 104 PHE A N 1
ATOM 799 C CA . PHE A 1 104 ? -13.599 3.435 35.488 1.00 97.38 104 PHE A CA 1
ATOM 800 C C . PHE A 1 104 ? -12.309 4.107 35.990 1.00 97.38 104 PHE A C 1
ATOM 802 O O . PHE A 1 104 ? -12.358 5.058 36.785 1.00 97.38 104 PHE A O 1
ATOM 809 N N . PRO A 1 105 ? -11.127 3.698 35.489 1.00 96.88 105 PRO A N 1
ATOM 810 C CA . PRO A 1 105 ? -9.876 4.384 35.788 1.00 96.88 105 PRO A CA 1
ATOM 811 C C . PRO A 1 105 ? -9.875 5.819 35.230 1.00 96.88 105 PRO A C 1
ATOM 813 O O . PRO A 1 105 ? -9.473 6.055 34.096 1.00 96.88 105 PRO A O 1
ATOM 816 N N . ILE A 1 106 ? -10.285 6.808 36.032 1.00 96.50 106 ILE A N 1
ATOM 817 C CA . ILE A 1 106 ? -10.344 8.224 35.626 1.00 96.50 106 ILE A CA 1
ATOM 818 C C . ILE A 1 106 ? -9.386 9.128 36.421 1.00 96.50 106 ILE A C 1
ATOM 820 O O . ILE A 1 106 ? -8.822 8.790 37.471 1.00 96.50 106 ILE A O 1
ATOM 824 N N . THR A 1 107 ? -9.129 10.312 35.878 1.00 94.94 107 THR A N 1
ATOM 825 C CA . THR A 1 107 ? -8.456 11.426 36.556 1.00 94.94 107 THR A CA 1
ATOM 826 C C . THR A 1 107 ? -9.424 12.170 37.475 1.00 94.94 107 THR A C 1
ATOM 828 O O . THR A 1 107 ? -10.638 12.089 37.327 1.00 94.94 107 THR A O 1
ATOM 831 N N . ASN A 1 108 ? -8.889 13.006 38.371 1.00 91.62 108 ASN A N 1
ATOM 832 C CA . ASN A 1 108 ? -9.708 13.910 39.190 1.00 91.62 108 ASN A CA 1
ATOM 833 C C . ASN A 1 108 ? -10.494 14.943 38.361 1.00 91.62 108 ASN A C 1
ATOM 835 O O . ASN A 1 108 ? -11.324 15.651 38.920 1.00 91.62 108 ASN A O 1
ATOM 839 N N . ALA A 1 109 ? -10.181 15.083 37.069 1.00 92.00 109 ALA A N 1
ATOM 840 C CA . ALA A 1 109 ? -10.876 15.963 36.142 1.00 92.00 109 ALA A CA 1
ATOM 841 C C . ALA A 1 109 ? -11.957 15.236 35.326 1.00 92.00 109 ALA A C 1
ATOM 843 O O . ALA A 1 109 ? -12.596 15.895 34.523 1.00 92.00 109 ALA A O 1
ATOM 844 N N . GLY A 1 110 ? -12.144 13.921 35.503 1.00 93.12 110 GLY A N 1
ATOM 845 C CA . GLY A 1 110 ? -13.152 13.128 34.789 1.00 93.12 110 GLY A CA 1
ATOM 846 C C . GLY A 1 110 ? -12.665 12.441 33.515 1.00 93.12 110 GLY A C 1
ATOM 847 O O . GLY A 1 110 ? -13.357 11.568 33.012 1.00 93.12 110 GLY A O 1
ATOM 848 N N . ASN A 1 111 ? -11.463 12.761 33.023 1.00 95.88 111 ASN A N 1
ATOM 849 C CA . ASN A 1 111 ? -10.906 12.091 31.842 1.00 95.88 111 ASN A CA 1
ATOM 850 C C . ASN A 1 111 ? -10.489 10.645 32.177 1.00 95.88 111 ASN A C 1
ATOM 852 O O . ASN A 1 111 ? -9.821 10.476 33.209 1.00 95.88 111 ASN A O 1
ATOM 856 N N . PRO A 1 112 ? -10.766 9.644 31.323 1.00 96.69 112 PRO A N 1
ATOM 857 C CA . PRO A 1 112 ? -10.205 8.301 31.443 1.00 96.69 112 PRO A CA 1
ATOM 858 C C . PRO A 1 112 ? -8.672 8.283 31.389 1.00 96.69 112 PRO A C 1
ATOM 860 O O . PRO A 1 112 ? -8.022 9.158 30.815 1.00 96.69 112 PRO A O 1
ATOM 863 N N . LYS A 1 113 ? -8.094 7.276 32.046 1.00 96.31 113 LYS A N 1
ATOM 864 C CA . LYS A 1 113 ? -6.667 6.941 32.058 1.00 96.31 113 LYS A CA 1
ATOM 865 C C . LYS A 1 113 ? -6.480 5.631 31.300 1.00 96.31 113 LYS A C 1
ATOM 867 O O . LYS A 1 113 ? -6.349 4.586 31.928 1.00 96.31 113 LYS A O 1
ATOM 872 N N . ASN A 1 114 ? -6.470 5.704 29.973 1.00 93.69 114 ASN A N 1
ATOM 873 C CA . ASN A 1 114 ? -6.489 4.529 29.097 1.00 93.69 114 ASN A CA 1
ATOM 874 C C . ASN A 1 114 ? -5.394 3.512 29.456 1.00 93.69 114 ASN A C 1
ATOM 876 O O . ASN A 1 114 ? -5.716 2.358 29.687 1.00 93.69 114 ASN A O 1
ATOM 880 N N . GLY A 1 115 ? -4.145 3.947 29.674 1.00 91.56 115 GLY A N 1
ATOM 881 C CA . GLY A 1 115 ? -3.037 3.063 30.085 1.00 91.56 115 GLY A CA 1
ATOM 882 C C . GLY A 1 115 ? -3.177 2.394 31.467 1.00 91.56 115 GLY A C 1
ATOM 883 O O . GLY A 1 115 ? -2.270 1.691 31.904 1.00 91.56 115 GLY A O 1
ATOM 884 N N . ASN A 1 116 ? -4.282 2.629 32.181 1.00 96.19 116 ASN A N 1
ATOM 885 C CA . ASN A 1 116 ? -4.651 1.939 33.418 1.00 96.19 116 ASN A CA 1
ATOM 886 C C . ASN A 1 116 ? -5.886 1.030 33.251 1.00 96.19 116 ASN A C 1
ATOM 888 O O . ASN A 1 116 ? -6.377 0.520 34.259 1.00 96.19 116 ASN A O 1
ATOM 892 N N . PHE A 1 117 ? -6.422 0.878 32.039 1.00 98.00 117 PHE A N 1
ATOM 893 C CA . PHE A 1 117 ? -7.520 -0.044 31.758 1.00 98.00 117 PHE A CA 1
ATOM 894 C C . PHE A 1 117 ? -7.050 -1.494 31.940 1.00 98.00 117 PHE A C 1
ATOM 896 O O . PHE A 1 117 ? -5.868 -1.800 31.799 1.00 98.00 117 PHE A O 1
ATOM 903 N N . GLU A 1 118 ? -7.960 -2.384 32.341 1.00 97.88 118 GLU A N 1
ATOM 904 C CA . GLU A 1 118 ? -7.605 -3.736 32.790 1.00 97.88 118 GLU A CA 1
ATOM 905 C C . GLU A 1 118 ? -7.162 -4.657 31.649 1.00 97.88 118 GLU A C 1
ATOM 907 O O . GLU A 1 118 ? -6.464 -5.643 31.902 1.00 97.88 118 GLU A O 1
ATOM 912 N N . TYR A 1 119 ? -7.581 -4.344 30.423 1.00 98.12 119 TYR A N 1
ATOM 913 C CA . TYR A 1 119 ? -7.280 -5.092 29.212 1.00 98.12 119 TYR A CA 1
ATOM 914 C C . TYR A 1 119 ? -6.650 -4.143 28.189 1.00 98.12 119 TYR A C 1
ATOM 916 O O . TYR A 1 119 ? -7.194 -3.074 27.910 1.00 98.12 119 TYR A O 1
ATOM 924 N N . SER A 1 120 ? -5.496 -4.516 27.649 1.00 97.62 120 SER A N 1
ATOM 925 C CA . SER A 1 120 ? -4.775 -3.729 26.649 1.00 97.62 120 SER A CA 1
ATOM 926 C C . SER A 1 120 ? -3.757 -4.606 25.940 1.00 97.62 120 SER A C 1
ATOM 928 O O . SER A 1 120 ? -3.101 -5.407 26.608 1.00 97.62 120 SER A O 1
ATOM 930 N N . ASP A 1 121 ? -3.575 -4.397 24.643 1.00 97.88 121 ASP A N 1
ATOM 931 C CA . ASP A 1 121 ? -2.580 -5.087 23.821 1.00 97.88 121 ASP A CA 1
ATOM 932 C C . ASP A 1 121 ? -2.092 -4.173 22.686 1.00 97.88 121 ASP A C 1
ATOM 934 O O . ASP A 1 121 ? -2.797 -3.241 22.289 1.00 97.88 121 ASP A O 1
ATOM 938 N N . GLU A 1 122 ? -0.904 -4.482 22.162 1.00 97.06 122 GLU A N 1
ATOM 939 C CA . GLU A 1 122 ? -0.280 -3.855 20.990 1.00 97.06 122 GLU A CA 1
ATOM 940 C C . GLU A 1 122 ? -0.275 -4.840 19.808 1.00 97.06 122 GLU A C 1
ATOM 942 O O . GLU A 1 122 ? -0.100 -6.051 19.983 1.00 97.06 122 GLU A O 1
ATOM 947 N N . PHE A 1 123 ? -0.426 -4.316 18.595 1.00 92.12 123 PHE A N 1
ATOM 948 C CA . PHE A 1 123 ? -0.577 -5.063 17.352 1.00 92.12 123 PHE A CA 1
ATOM 949 C C . PHE A 1 123 ? 0.242 -4.419 16.233 1.00 92.12 123 PHE A C 1
ATOM 951 O O . PHE A 1 123 ? 0.527 -3.226 16.268 1.00 92.12 123 PHE A O 1
ATOM 958 N N . ALA A 1 124 ? 0.603 -5.209 15.219 1.00 85.44 124 ALA A N 1
ATOM 959 C CA . ALA A 1 124 ? 1.262 -4.667 14.034 1.00 85.44 124 ALA A CA 1
ATOM 960 C C . ALA A 1 124 ? 0.279 -3.871 13.163 1.00 85.44 124 ALA A C 1
ATOM 962 O O . ALA A 1 124 ? 0.588 -2.751 12.801 1.00 85.44 124 ALA A O 1
ATOM 963 N N . CYS A 1 125 ? -0.870 -4.466 12.825 1.00 88.06 125 CYS A N 1
ATOM 964 C CA . CYS A 1 125 ? -1.972 -3.864 12.068 1.00 88.06 125 CYS A CA 1
ATOM 965 C C . CYS A 1 125 ? -3.084 -4.921 11.978 1.00 88.06 125 CYS A C 1
ATOM 967 O O . CYS A 1 125 ? -3.065 -5.784 11.101 1.00 88.06 125 CYS A O 1
ATOM 969 N N . GLU A 1 126 ? -4.021 -4.924 12.927 1.00 93.69 126 GLU A N 1
ATOM 970 C CA . GLU A 1 126 ? -5.075 -5.945 13.011 1.00 93.69 126 GLU A CA 1
ATOM 971 C C . GLU A 1 126 ? -6.442 -5.386 12.618 1.00 93.69 126 GLU A C 1
ATOM 973 O O . GLU A 1 126 ? -6.810 -4.260 12.963 1.00 93.69 126 GLU A O 1
ATOM 978 N N . LYS A 1 127 ? -7.229 -6.191 11.900 1.00 94.62 127 LYS A N 1
ATOM 979 C CA . LYS A 1 127 ? -8.607 -5.831 11.517 1.00 94.62 127 LYS A CA 1
ATOM 980 C C . LYS A 1 127 ? -9.635 -6.271 12.552 1.00 94.62 127 LYS A C 1
ATOM 982 O O . LYS A 1 127 ? -10.746 -5.744 12.582 1.00 94.62 127 LYS A O 1
ATOM 987 N N . THR A 1 128 ? -9.294 -7.245 13.393 1.00 97.75 128 THR A N 1
ATOM 988 C CA . THR A 1 128 ? -10.208 -7.776 14.401 1.00 97.75 128 THR A CA 1
ATOM 989 C C . THR A 1 128 ? -9.455 -8.136 15.670 1.00 97.75 128 THR A C 1
ATOM 991 O O . THR A 1 128 ? -8.501 -8.907 15.632 1.00 97.75 128 THR A O 1
ATOM 994 N N . VAL A 1 129 ? -9.916 -7.611 16.803 1.00 98.38 129 VAL A N 1
ATOM 995 C CA . VAL A 1 129 ? -9.371 -7.907 18.134 1.00 98.38 129 VAL A CA 1
ATOM 996 C C . VAL A 1 129 ? -10.519 -8.308 19.042 1.00 98.38 129 VAL A C 1
ATOM 998 O O . VAL A 1 129 ? -11.566 -7.662 19.043 1.00 98.38 129 VAL A O 1
ATOM 1001 N N . THR A 1 130 ? -10.339 -9.364 19.832 1.00 98.44 130 THR A N 1
ATOM 1002 C CA . THR A 1 130 ? -11.412 -9.908 20.666 1.00 98.44 130 THR A CA 1
ATOM 1003 C C . THR A 1 130 ? -10.945 -10.176 22.089 1.00 98.44 130 THR A C 1
ATOM 1005 O O . THR A 1 130 ? -9.960 -10.877 22.307 1.00 98.44 130 THR A O 1
ATOM 1008 N N . TYR A 1 131 ? -11.720 -9.683 23.053 1.00 98.44 131 TYR A N 1
ATOM 1009 C CA . TYR A 1 131 ? -11.528 -9.907 24.480 1.00 98.44 131 TYR A CA 1
ATOM 1010 C C . TYR A 1 131 ? -12.636 -10.784 25.057 1.00 98.44 131 TYR A C 1
ATOM 1012 O O . TYR A 1 131 ? -13.818 -10.573 24.786 1.00 98.44 131 TYR A O 1
ATOM 1020 N N . GLU A 1 132 ? -12.252 -11.739 25.902 1.00 98.12 132 GLU A N 1
ATOM 1021 C CA . GLU A 1 132 ? -13.176 -12.523 26.721 1.00 98.12 132 GLU A CA 1
ATOM 1022 C C . GLU A 1 132 ? -13.177 -11.970 28.154 1.00 98.12 132 GLU A C 1
ATOM 1024 O O . GLU A 1 132 ? -12.166 -12.025 28.861 1.00 98.12 132 GLU A O 1
ATOM 1029 N N . VAL A 1 133 ? -14.309 -11.412 28.587 1.00 98.12 133 VAL A N 1
ATOM 1030 C CA . VAL A 1 133 ? -14.441 -10.704 29.869 1.00 98.12 133 VAL A CA 1
ATOM 1031 C C . VAL A 1 133 ? -15.581 -11.305 30.692 1.00 98.12 133 VAL A C 1
ATOM 1033 O O . VAL A 1 133 ? -16.693 -11.396 30.187 1.00 98.12 133 VAL A O 1
ATOM 1036 N N . PRO A 1 134 ? -15.383 -11.686 31.968 1.00 97.88 134 PRO A N 1
ATOM 1037 C CA . PRO A 1 134 ? -16.474 -12.203 32.795 1.00 97.88 134 PRO A CA 1
ATOM 1038 C C . PRO A 1 134 ? -17.618 -11.201 32.955 1.00 97.88 134 PRO A C 1
ATOM 1040 O O . PRO A 1 134 ? -17.373 -10.056 33.332 1.00 97.88 134 PRO A O 1
ATOM 1043 N N . ILE A 1 135 ? -18.868 -11.646 32.782 1.00 96.56 135 ILE A N 1
ATOM 1044 C CA . ILE A 1 135 ? -20.051 -10.768 32.904 1.00 96.56 135 ILE A CA 1
ATOM 1045 C C . ILE A 1 135 ? -20.183 -10.131 34.297 1.00 96.56 135 ILE A C 1
ATOM 1047 O O . ILE A 1 135 ? -20.735 -9.047 34.452 1.00 96.56 135 ILE A O 1
ATOM 1051 N N . GLU A 1 136 ? -19.608 -10.772 35.323 1.00 96.62 136 GLU A N 1
ATOM 1052 C CA . GLU A 1 136 ? -19.564 -10.268 36.704 1.00 96.62 136 GLU A CA 1
ATOM 1053 C C . GLU A 1 136 ? -18.767 -8.957 36.854 1.00 96.62 136 GLU A C 1
ATOM 1055 O O . GLU A 1 136 ? -18.860 -8.288 37.887 1.00 96.62 136 GLU A O 1
ATOM 1060 N N . LYS A 1 137 ? -17.972 -8.584 35.840 1.00 97.06 137 LYS A N 1
ATOM 1061 C CA . LYS A 1 137 ? -17.274 -7.295 35.788 1.00 97.06 137 LYS A CA 1
ATOM 1062 C C . LYS A 1 137 ? -18.227 -6.119 35.642 1.00 97.06 137 LYS A C 1
ATOM 1064 O O . LYS A 1 137 ? -17.898 -5.057 36.155 1.00 97.06 137 LYS A O 1
ATOM 1069 N N . GLY A 1 138 ? -19.396 -6.337 35.045 1.00 96.81 138 GLY A N 1
ATOM 1070 C CA . GLY A 1 138 ? -20.457 -5.348 34.929 1.00 96.81 138 GLY A CA 1
ATOM 1071 C C . GLY A 1 138 ? -20.760 -4.920 33.496 1.00 96.81 138 GLY A C 1
ATOM 1072 O O . GLY A 1 138 ? -20.060 -5.328 32.574 1.00 96.81 138 GLY A O 1
ATOM 1073 N N . PRO A 1 139 ? -21.836 -4.143 33.291 1.00 96.75 139 PRO A N 1
ATOM 1074 C CA . PRO A 1 139 ? -22.356 -3.855 31.958 1.00 96.75 139 PRO A CA 1
ATOM 1075 C C . PRO A 1 139 ? -21.717 -2.630 31.291 1.00 96.75 139 PRO A C 1
ATOM 1077 O O . PRO A 1 139 ? -21.987 -2.389 30.121 1.00 96.75 139 PRO A O 1
ATOM 1080 N N . TYR A 1 140 ? -20.918 -1.827 32.002 1.00 97.88 140 TYR A N 1
ATOM 1081 C CA . TYR A 1 140 ? -20.360 -0.589 31.451 1.00 97.88 140 TYR A CA 1
ATOM 1082 C C . TYR A 1 140 ? -18.996 -0.845 30.826 1.00 97.88 140 TYR A C 1
ATOM 1084 O O . TYR A 1 140 ? -18.099 -1.371 31.488 1.00 97.88 140 TYR A O 1
ATOM 1092 N N . ILE A 1 141 ? -18.842 -0.451 29.564 1.00 98.56 141 ILE A N 1
ATOM 1093 C CA . ILE A 1 141 ? -17.694 -0.781 28.724 1.00 98.56 141 ILE A CA 1
ATOM 1094 C C . ILE A 1 141 ? -17.105 0.504 28.141 1.00 98.56 141 ILE A C 1
ATOM 1096 O O . ILE A 1 141 ? -17.797 1.276 27.480 1.00 98.56 141 ILE A O 1
ATOM 1100 N N . ALA A 1 142 ? -15.811 0.717 28.365 1.00 98.44 142 ALA A N 1
ATOM 1101 C CA . ALA A 1 142 ? -15.029 1.775 27.736 1.00 98.44 142 ALA A CA 1
ATOM 1102 C C . ALA A 1 142 ? -14.017 1.128 26.789 1.00 98.44 142 ALA A C 1
ATOM 1104 O O . ALA A 1 142 ? -13.090 0.453 27.242 1.00 98.44 142 ALA A O 1
ATOM 1105 N N . ALA A 1 143 ? -14.218 1.314 25.484 1.00 98.56 143 ALA A N 1
ATOM 1106 C CA . ALA A 1 143 ? -13.430 0.680 24.436 1.00 98.56 143 ALA A CA 1
ATOM 1107 C C . ALA A 1 143 ? -12.710 1.741 23.596 1.00 98.56 143 ALA A C 1
ATOM 1109 O O . ALA A 1 143 ? -13.329 2.492 22.841 1.00 98.56 143 ALA A O 1
ATOM 1110 N N . HIS A 1 144 ? -11.390 1.785 23.745 1.00 98.56 144 HIS A N 1
ATOM 1111 C CA . HIS A 1 144 ? -10.487 2.679 23.033 1.00 98.56 144 HIS A CA 1
ATOM 1112 C C . HIS A 1 144 ? -9.533 1.871 22.150 1.00 98.56 144 HIS A C 1
ATOM 1114 O O . HIS A 1 144 ? -9.116 0.772 22.522 1.00 98.56 144 HIS A O 1
ATOM 1120 N N . ALA A 1 145 ? -9.161 2.433 21.006 1.00 98.38 145 ALA A N 1
ATOM 1121 C CA . ALA A 1 145 ? -8.133 1.901 20.125 1.00 98.38 145 ALA A CA 1
ATOM 1122 C C . ALA A 1 145 ? -7.205 3.021 19.644 1.00 98.38 145 ALA A C 1
ATOM 1124 O O . ALA A 1 145 ? -7.616 4.175 19.535 1.00 98.38 145 ALA A O 1
ATOM 1125 N N . VAL A 1 146 ? -5.962 2.671 19.340 1.00 97.88 146 VAL A N 1
ATOM 1126 C CA . VAL A 1 146 ? -5.116 3.449 18.435 1.00 97.88 146 VAL A CA 1
ATOM 1127 C C . VAL A 1 146 ? -5.214 2.768 17.079 1.00 97.88 146 VAL A C 1
ATOM 1129 O O . VAL A 1 146 ? -5.090 1.543 16.981 1.00 97.88 146 VAL A O 1
ATOM 1132 N N . VAL A 1 147 ? -5.526 3.558 16.058 1.00 96.12 147 VAL A N 1
ATOM 1133 C CA . VAL A 1 147 ? -5.671 3.085 14.686 1.00 96.12 147 VAL A CA 1
ATOM 1134 C C . VAL A 1 147 ? -4.710 3.824 13.779 1.00 96.12 147 VAL A C 1
ATOM 1136 O O . VAL A 1 147 ? -4.470 5.018 13.957 1.00 96.12 147 VAL A O 1
ATOM 1139 N N . GLU A 1 148 ? -4.198 3.124 12.781 1.00 92.81 148 GLU A N 1
ATOM 1140 C CA . GLU A 1 148 ? -3.356 3.706 11.747 1.00 92.81 148 GLU A CA 1
ATOM 1141 C C . GLU A 1 148 ? -3.929 3.442 10.364 1.00 92.81 148 GLU A C 1
ATOM 1143 O O . GLU A 1 148 ? -4.729 2.522 10.171 1.00 92.81 148 GLU A O 1
ATOM 1148 N N . CYS A 1 149 ? -3.522 4.254 9.396 1.00 88.31 149 CYS A N 1
ATOM 1149 C CA . CYS A 1 149 ? -3.845 3.973 8.012 1.00 88.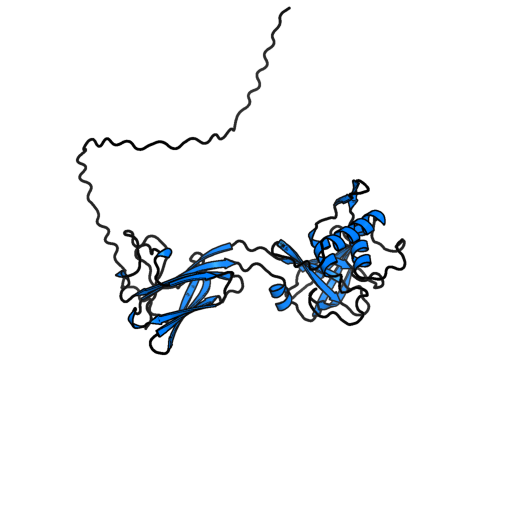31 149 CYS A CA 1
ATOM 1150 C C . CYS A 1 149 ? -3.060 2.747 7.529 1.00 88.31 149 CYS A C 1
ATOM 1152 O O . CYS A 1 149 ? -1.844 2.667 7.699 1.00 88.31 149 CYS A O 1
ATOM 1154 N N . VAL A 1 150 ? -3.730 1.841 6.824 1.00 81.00 150 VAL A N 1
ATOM 1155 C CA . VAL A 1 150 ? -3.080 0.712 6.158 1.00 81.00 150 VAL A CA 1
ATOM 1156 C C . VAL A 1 150 ? -2.177 1.258 5.056 1.00 81.00 150 VAL A C 1
ATOM 1158 O O . VAL A 1 150 ? -2.650 1.893 4.113 1.00 81.00 150 VAL A O 1
ATOM 1161 N N . SER A 1 151 ? -0.871 1.022 5.162 1.00 78.62 151 SER A N 1
ATOM 1162 C CA . SER A 1 151 ? 0.048 1.234 4.038 1.00 78.62 151 SER A CA 1
ATOM 1163 C C . SER A 1 151 ? -0.184 0.146 2.992 1.00 78.62 151 SER A C 1
ATOM 1165 O O . SER A 1 151 ? -0.429 -1.011 3.343 1.00 78.62 151 SER A O 1
ATOM 1167 N N . SER A 1 152 ? -0.130 0.480 1.704 1.00 78.38 152 SER A N 1
ATOM 1168 C CA . SER A 1 152 ? -0.286 -0.556 0.680 1.00 78.38 152 SER A CA 1
ATOM 1169 C C . SER A 1 152 ? 0.922 -1.492 0.702 1.00 78.38 152 SER A C 1
ATOM 1171 O O . SER A 1 152 ? 2.064 -1.036 0.777 1.00 78.38 152 SER A O 1
ATOM 1173 N N . SER A 1 153 ? 0.665 -2.792 0.601 1.00 83.94 153 SER A N 1
ATOM 1174 C CA . SER A 1 153 ? 1.683 -3.827 0.451 1.00 83.94 153 SER A CA 1
ATOM 1175 C C . SER A 1 153 ? 1.539 -4.515 -0.904 1.00 83.94 153 SER A C 1
ATOM 1177 O O . SER A 1 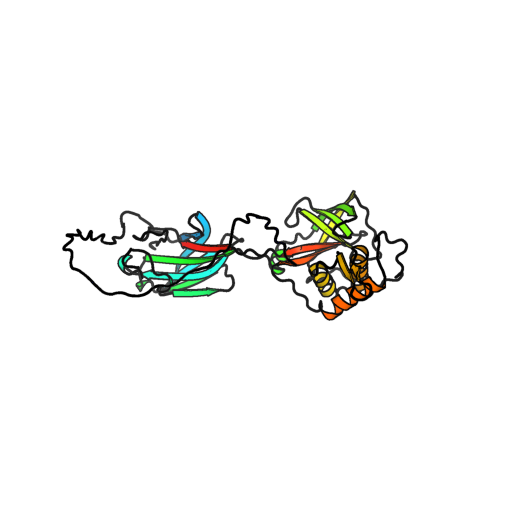153 ? 0.528 -4.343 -1.597 1.00 83.94 153 SER A O 1
ATOM 1179 N N . VAL A 1 154 ? 2.535 -5.323 -1.273 1.00 88.12 154 VAL A N 1
ATOM 1180 C CA . VAL A 1 154 ? 2.466 -6.158 -2.479 1.00 88.12 154 VAL A CA 1
ATOM 1181 C C . VAL A 1 154 ? 1.214 -7.032 -2.439 1.00 88.12 154 VAL A C 1
ATOM 1183 O O . VAL A 1 154 ? 0.465 -7.062 -3.408 1.00 88.12 154 VAL A O 1
ATOM 1186 N N . GLU A 1 155 ? 0.921 -7.667 -1.303 1.00 85.62 155 GLU A N 1
ATOM 1187 C CA . GLU A 1 155 ? -0.242 -8.543 -1.130 1.00 85.62 155 GLU A CA 1
ATOM 1188 C C . GLU A 1 155 ? -1.562 -7.808 -1.376 1.00 85.62 155 GLU A C 1
ATOM 1190 O O . GLU A 1 155 ? -2.447 -8.341 -2.045 1.00 85.62 155 GLU A O 1
ATOM 1195 N N . THR A 1 156 ? -1.689 -6.576 -0.875 1.00 81.38 156 THR A N 1
ATOM 1196 C CA . THR A 1 156 ? -2.890 -5.758 -1.084 1.00 81.38 156 THR A CA 1
ATOM 1197 C C . THR A 1 156 ? -3.054 -5.368 -2.550 1.00 81.38 156 THR A C 1
ATOM 1199 O O . THR A 1 156 ? -4.180 -5.362 -3.045 1.00 81.38 156 THR A O 1
ATOM 1202 N N . ILE A 1 157 ? -1.962 -5.089 -3.272 1.00 86.38 157 ILE A N 1
ATOM 1203 C CA . ILE A 1 157 ? -2.026 -4.859 -4.722 1.00 86.38 157 ILE A CA 1
ATOM 1204 C C . ILE A 1 157 ? -2.485 -6.131 -5.431 1.00 86.38 157 ILE A C 1
ATOM 1206 O O . ILE A 1 157 ? -3.480 -6.074 -6.150 1.00 86.38 157 ILE A O 1
ATOM 1210 N N . VAL A 1 158 ? -1.832 -7.274 -5.182 1.00 89.81 158 VAL A N 1
ATOM 1211 C CA . VAL A 1 158 ? -2.166 -8.560 -5.824 1.00 89.81 158 VAL A CA 1
ATOM 1212 C C . VAL A 1 158 ? -3.633 -8.930 -5.606 1.00 89.81 158 VAL A C 1
ATOM 1214 O O . VAL A 1 158 ? -4.321 -9.302 -6.552 1.00 89.81 158 VAL A O 1
ATOM 1217 N N . ALA A 1 159 ? -4.152 -8.758 -4.388 1.00 86.25 159 ALA A N 1
ATOM 1218 C CA . ALA A 1 159 ? -5.548 -9.055 -4.067 1.00 86.25 159 ALA A CA 1
ATOM 1219 C C . ALA A 1 159 ? -6.568 -8.192 -4.837 1.00 86.25 159 ALA A C 1
ATOM 1221 O O . ALA A 1 159 ? -7.736 -8.571 -4.931 1.00 86.25 159 ALA A O 1
ATOM 1222 N N . ASN A 1 160 ? -6.143 -7.044 -5.374 1.00 86.88 160 ASN A N 1
ATOM 1223 C CA . ASN A 1 160 ? -6.984 -6.095 -6.099 1.00 86.88 160 ASN A CA 1
ATOM 1224 C C . ASN A 1 160 ? -6.668 -6.018 -7.601 1.00 86.88 160 ASN A C 1
ATOM 1226 O O . ASN A 1 160 ? -7.282 -5.203 -8.300 1.00 86.88 160 ASN A O 1
ATOM 1230 N N . LEU A 1 161 ? -5.740 -6.830 -8.120 1.00 93.31 161 LEU A N 1
ATOM 1231 C CA . LEU A 1 161 ? -5.468 -6.872 -9.556 1.00 93.31 161 LEU A CA 1
ATOM 1232 C C . LEU A 1 161 ? -6.689 -7.431 -10.311 1.00 93.31 161 LEU A C 1
ATOM 1234 O O . LEU A 1 161 ? -7.266 -8.440 -9.897 1.00 93.31 161 LEU A O 1
ATOM 1238 N N . PRO A 1 162 ? -7.122 -6.790 -11.411 1.00 94.88 162 PRO A N 1
ATOM 1239 C CA . PRO A 1 162 ? -8.129 -7.379 -12.286 1.00 94.88 162 PRO A CA 1
ATOM 1240 C C . PRO A 1 162 ? -7.491 -8.508 -13.106 1.00 94.88 162 PRO A C 1
ATOM 1242 O O . PRO A 1 162 ? -6.335 -8.387 -13.470 1.00 94.88 162 PRO A O 1
ATOM 1245 N N . GLU A 1 163 ? -8.232 -9.560 -13.476 1.00 95.94 163 GLU A N 1
ATOM 1246 C CA . GLU A 1 163 ? -7.687 -10.621 -14.355 1.00 95.94 163 GLU A CA 1
ATOM 1247 C C . GLU A 1 163 ? -7.220 -10.059 -15.711 1.00 95.94 163 GLU A C 1
ATOM 1249 O O . GLU A 1 163 ? -6.193 -10.460 -16.252 1.00 95.94 163 GLU A O 1
ATOM 1254 N N . THR A 1 164 ? -7.976 -9.098 -16.250 1.00 97.56 164 THR A N 1
ATOM 1255 C CA . THR A 1 164 ? -7.693 -8.438 -17.528 1.00 97.56 164 THR A CA 1
ATOM 1256 C C . THR A 1 164 ? -8.022 -6.953 -17.452 1.00 97.56 164 THR A C 1
ATOM 1258 O O . THR A 1 164 ? -8.983 -6.578 -16.773 1.00 97.56 164 THR A O 1
ATOM 1261 N N . LEU A 1 165 ? -7.325 -6.115 -18.218 1.00 98.00 165 LEU A N 1
ATOM 1262 C CA . LEU A 1 165 ? -7.655 -4.693 -18.376 1.00 98.00 165 LEU A CA 1
ATOM 1263 C C . LEU A 1 165 ? -7.423 -4.185 -19.801 1.00 98.00 165 LEU A C 1
ATOM 1265 O O . LEU A 1 165 ? -6.739 -4.820 -20.601 1.00 98.00 165 LEU A O 1
ATOM 1269 N N . GLU A 1 166 ? -7.978 -3.012 -20.114 1.00 98.44 166 GLU A N 1
ATOM 1270 C CA . GLU A 1 166 ? -7.629 -2.252 -21.317 1.00 98.44 166 GLU A CA 1
ATOM 1271 C C . GLU A 1 166 ? -6.641 -1.134 -20.963 1.00 98.44 166 GLU A C 1
ATOM 1273 O O . GLU A 1 166 ? -6.888 -0.334 -20.055 1.00 98.44 166 GLU A O 1
ATOM 1278 N N . PHE A 1 167 ? -5.543 -1.045 -21.712 1.00 98.12 167 PHE A 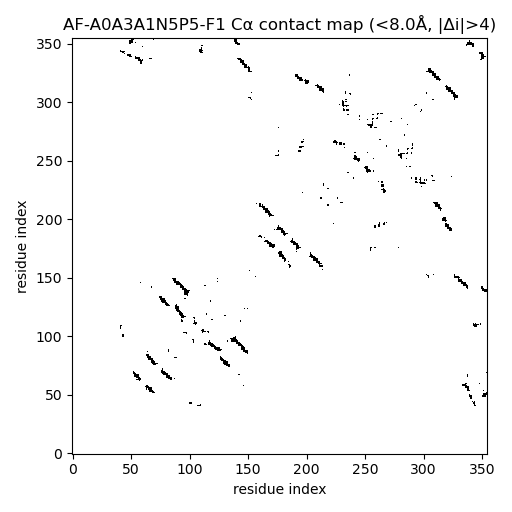N 1
ATOM 1279 C CA . PHE A 1 167 ? -4.610 0.074 -21.637 1.00 98.12 167 PHE A CA 1
ATOM 1280 C C . PHE A 1 167 ? -4.376 0.678 -23.021 1.00 98.12 167 PHE A C 1
ATOM 1282 O O . PHE A 1 167 ? -4.415 -0.009 -24.040 1.00 98.12 167 PHE A O 1
ATOM 1289 N N . CYS A 1 168 ? -4.086 1.975 -23.063 1.00 98.00 168 CYS A N 1
ATOM 1290 C CA . CYS A 1 168 ? -3.752 2.696 -24.284 1.00 98.00 168 CYS A CA 1
ATOM 1291 C C . CYS A 1 168 ? -2.345 3.269 -24.195 1.00 98.00 168 CYS A C 1
ATOM 1293 O O . CYS A 1 168 ? -2.016 4.000 -23.266 1.00 98.00 168 CYS A O 1
ATOM 1295 N N . THR A 1 169 ? -1.523 2.980 -25.195 1.00 96.88 169 THR A N 1
ATOM 1296 C CA . THR A 1 169 ? -0.214 3.614 -25.366 1.00 96.88 169 THR A CA 1
ATOM 1297 C C . THR A 1 169 ? -0.381 5.058 -25.826 1.00 96.88 169 THR A C 1
ATOM 1299 O O . THR A 1 169 ? -1.229 5.362 -26.667 1.00 96.88 169 THR A O 1
ATOM 1302 N N . VAL A 1 170 ? 0.448 5.964 -25.313 1.00 93.75 170 VAL A N 1
ATOM 1303 C CA . VAL A 1 170 ? 0.348 7.399 -25.608 1.00 93.75 170 VAL A CA 1
ATOM 1304 C C . VAL A 1 170 ? 1.532 7.849 -26.454 1.00 93.75 170 VAL A C 1
ATOM 1306 O O . VAL A 1 170 ? 1.402 8.066 -27.661 1.00 93.75 170 VAL A O 1
ATOM 1309 N N . ASN A 1 171 ? 2.696 7.972 -25.826 1.00 90.31 171 ASN A N 1
ATOM 1310 C CA . ASN A 1 171 ? 3.923 8.475 -26.424 1.00 90.31 171 ASN A CA 1
ATOM 1311 C C . ASN A 1 171 ? 5.134 7.804 -25.776 1.00 90.31 171 ASN A C 1
ATOM 1313 O O . ASN A 1 171 ? 5.037 7.256 -24.684 1.00 90.31 171 ASN A O 1
ATOM 1317 N N . GLN A 1 172 ? 6.279 7.899 -26.437 1.00 87.75 172 GLN A N 1
ATOM 1318 C CA . GLN A 1 172 ? 7.553 7.506 -25.854 1.00 87.75 172 GLN A CA 1
ATOM 1319 C C . GLN A 1 172 ? 8.050 8.571 -24.867 1.00 87.75 172 GLN A C 1
ATOM 1321 O O . GLN A 1 172 ? 7.951 9.763 -25.186 1.00 87.75 172 GLN A O 1
ATOM 1326 N N . GLY A 1 173 ? 8.613 8.150 -23.730 1.00 72.62 173 GLY A N 1
ATOM 1327 C CA . GLY A 1 173 ? 9.318 9.018 -22.781 1.00 72.62 173 GLY A CA 1
ATOM 1328 C C . GLY A 1 173 ? 8.561 10.261 -22.273 1.00 72.62 173 GLY A C 1
ATOM 1329 O O . GLY A 1 173 ? 7.357 10.419 -22.494 1.00 72.62 173 GLY A O 1
ATOM 1330 N N . PRO A 1 174 ? 9.260 11.184 -21.585 1.00 69.12 174 PRO A N 1
ATOM 1331 C CA . PRO A 1 174 ? 10.672 11.115 -21.215 1.00 69.12 174 PRO A CA 1
ATOM 1332 C C . PRO A 1 174 ? 10.935 10.296 -19.949 1.00 69.12 174 PRO A C 1
ATOM 1334 O O . PRO A 1 174 ? 12.073 9.922 -19.771 1.00 69.12 174 PRO A O 1
ATOM 1337 N N . ASP A 1 175 ? 9.937 10.006 -19.111 1.00 77.19 175 ASP A N 1
ATOM 1338 C CA . ASP A 1 175 ? 10.156 9.515 -17.737 1.00 77.19 175 ASP A CA 1
ATOM 1339 C C . ASP A 1 175 ? 10.179 7.976 -17.593 1.00 77.19 175 ASP A C 1
ATOM 1341 O O . ASP A 1 175 ? 10.452 7.447 -16.519 1.00 77.19 175 ASP A O 1
ATOM 1345 N N . ALA A 1 176 ? 9.909 7.260 -18.682 1.00 88.69 176 ALA A N 1
ATOM 1346 C CA . ALA A 1 176 ? 9.987 5.807 -18.831 1.00 88.69 176 ALA A CA 1
ATOM 1347 C C . ALA A 1 176 ? 10.230 5.488 -20.315 1.00 88.69 176 ALA A C 1
ATOM 1349 O O . ALA A 1 176 ? 10.407 6.407 -21.122 1.00 88.69 176 ALA A O 1
ATOM 1350 N N . TYR A 1 177 ? 10.201 4.216 -20.720 1.00 89.12 177 TYR A N 1
ATOM 1351 C CA . TYR A 1 177 ? 10.288 3.915 -22.148 1.00 89.12 177 TYR A CA 1
ATOM 1352 C C . TYR A 1 177 ? 9.056 4.414 -22.907 1.00 89.12 177 TYR A C 1
ATOM 1354 O O . TYR A 1 177 ? 9.203 5.159 -23.875 1.00 89.12 177 TYR A O 1
ATOM 1362 N N . LEU A 1 178 ? 7.841 4.121 -22.438 1.00 93.25 178 LEU A N 1
ATOM 1363 C CA . LEU A 1 178 ? 6.617 4.732 -22.965 1.00 93.25 178 LEU A CA 1
ATOM 1364 C C . LEU A 1 178 ? 5.635 5.120 -21.862 1.00 93.25 178 LEU A C 1
ATOM 1366 O O . LEU A 1 178 ? 5.713 4.623 -20.749 1.00 93.25 178 LEU A O 1
ATOM 1370 N N . ASN A 1 179 ? 4.677 5.980 -22.195 1.00 95.25 179 ASN A N 1
ATOM 1371 C CA . ASN A 1 179 ? 3.542 6.283 -21.332 1.00 95.25 179 ASN A CA 1
ATOM 1372 C C . ASN A 1 179 ? 2.310 5.510 -21.793 1.00 95.25 179 ASN A C 1
ATOM 1374 O O . ASN A 1 179 ? 2.017 5.456 -22.996 1.00 95.25 179 ASN A O 1
ATOM 1378 N N . ILE A 1 180 ? 1.553 4.991 -20.832 1.00 97.50 180 ILE A N 1
ATOM 1379 C CA . ILE A 1 180 ? 0.252 4.366 -21.059 1.00 97.50 180 ILE A CA 1
ATOM 1380 C C . ILE A 1 180 ? -0.823 4.991 -20.166 1.00 97.50 180 ILE A C 1
ATOM 1382 O O . ILE A 1 180 ? -0.526 5.633 -19.157 1.00 97.50 180 ILE A O 1
ATOM 1386 N N . THR A 1 181 ? -2.083 4.775 -20.527 1.00 97.81 181 THR A N 1
ATOM 1387 C CA . THR A 1 181 ? -3.248 5.104 -19.701 1.00 97.81 181 THR A CA 1
ATOM 1388 C C . THR A 1 181 ? -4.148 3.892 -19.548 1.00 97.81 181 THR A C 1
ATOM 1390 O O . THR A 1 181 ? -4.432 3.223 -20.542 1.00 97.81 181 THR A O 1
ATOM 1393 N N . ILE A 1 182 ? -4.656 3.672 -18.343 1.00 98.19 182 ILE A N 1
ATOM 1394 C CA . ILE A 1 182 ? -5.675 2.673 -18.018 1.00 98.19 182 ILE A CA 1
ATOM 1395 C C . ILE A 1 182 ? -6.930 3.443 -17.600 1.00 98.19 182 ILE A C 1
ATOM 1397 O O . ILE A 1 182 ? -6.870 4.316 -16.734 1.00 98.19 182 ILE A O 1
ATOM 1401 N N . GLY A 1 183 ? -8.052 3.194 -18.276 1.00 95.56 183 GLY A N 1
ATOM 1402 C CA . GLY A 1 183 ? -9.240 4.049 -18.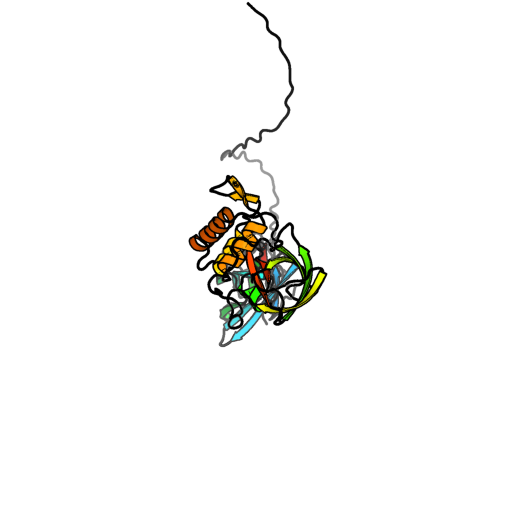166 1.00 95.56 183 GLY A CA 1
ATOM 1403 C C . GLY A 1 183 ? -10.123 3.777 -16.947 1.00 95.56 183 GLY A C 1
ATOM 1404 O O . GLY A 1 183 ? -10.800 4.687 -16.468 1.00 95.56 183 GLY A O 1
ATOM 1405 N N . GLU A 1 184 ? -10.137 2.539 -16.461 1.00 92.38 184 GLU A N 1
ATOM 1406 C CA . GLU A 1 184 ? -11.047 2.075 -15.415 1.00 92.38 184 GLU A CA 1
ATOM 1407 C C . GLU A 1 184 ? -10.452 0.907 -14.616 1.00 92.38 184 GLU A C 1
ATOM 1409 O O . GLU A 1 184 ? -9.454 0.311 -15.015 1.00 92.38 184 GLU A O 1
ATOM 1414 N N . GLY A 1 185 ? -11.072 0.589 -13.477 1.00 89.88 185 GLY A N 1
ATOM 1415 C CA . GLY A 1 185 ? -10.626 -0.473 -12.573 1.00 89.88 185 GLY A CA 1
ATOM 1416 C C . GLY A 1 185 ? -9.662 0.003 -11.484 1.00 89.88 185 GLY A C 1
ATOM 1417 O O . GLY A 1 185 ? -9.412 1.197 -11.326 1.00 89.88 185 GLY A O 1
ATOM 1418 N N . SER A 1 186 ? -9.139 -0.950 -10.712 1.00 87.31 186 SER A N 1
ATOM 1419 C CA . SER A 1 186 ? -8.214 -0.710 -9.592 1.00 87.31 186 SER A CA 1
ATOM 1420 C C . SER A 1 186 ? -6.867 -0.123 -10.025 1.00 87.31 186 SER A C 1
ATOM 1422 O O . SER A 1 186 ? -6.207 0.531 -9.226 1.00 87.31 186 SER A O 1
ATOM 1424 N N . LEU A 1 187 ? -6.492 -0.303 -11.294 1.00 94.06 187 LEU A N 1
ATOM 1425 C CA . LEU A 1 187 ? -5.284 0.255 -11.905 1.00 94.06 187 LEU A CA 1
ATOM 1426 C C . LEU A 1 187 ? -5.575 1.462 -12.812 1.00 94.06 187 LEU A C 1
ATOM 1428 O O . LEU A 1 187 ? -4.771 1.785 -13.681 1.00 94.06 187 LEU A O 1
ATOM 1432 N N . ALA A 1 188 ? -6.733 2.118 -12.683 1.00 95.62 188 ALA A N 1
ATOM 1433 C CA . ALA A 1 188 ? -7.041 3.294 -13.495 1.00 95.62 188 ALA A CA 1
ATOM 1434 C C . ALA A 1 188 ? -6.034 4.427 -13.230 1.00 95.62 188 ALA A C 1
ATOM 1436 O O . ALA A 1 188 ? -5.856 4.865 -12.094 1.00 95.62 188 ALA A O 1
ATOM 1437 N N . GLY A 1 189 ? -5.408 4.951 -14.282 1.00 95.56 189 GLY A N 1
ATOM 1438 C CA . GLY A 1 189 ? -4.368 5.964 -14.136 1.00 95.56 189 GLY A CA 1
ATOM 1439 C C . GLY A 1 189 ? -3.485 6.142 -15.364 1.00 95.56 189 GLY A C 1
ATOM 1440 O O . GLY A 1 189 ? -3.723 5.567 -16.427 1.00 95.56 189 GLY A O 1
ATOM 1441 N N . SER A 1 190 ? -2.453 6.967 -15.200 1.00 95.75 190 SER A N 1
ATOM 1442 C CA . SER A 1 190 ? -1.393 7.178 -16.188 1.00 95.75 190 SER A CA 1
ATOM 1443 C C . SER A 1 190 ? -0.087 6.627 -15.638 1.00 95.75 190 SER A C 1
ATOM 1445 O O . SER A 1 190 ? 0.284 6.961 -14.515 1.00 95.75 190 SER A O 1
ATOM 1447 N N . TYR A 1 191 ? 0.623 5.847 -16.446 1.00 96.19 191 TYR A N 1
ATOM 1448 C CA . TYR A 1 191 ? 1.837 5.154 -16.027 1.00 96.19 191 TYR A CA 1
ATOM 1449 C C . TYR A 1 191 ? 2.966 5.401 -17.018 1.00 96.19 191 TYR A C 1
ATOM 1451 O O . TYR A 1 191 ? 2.749 5.389 -18.232 1.00 96.19 191 TYR A O 1
ATOM 1459 N N . GLY A 1 192 ? 4.177 5.573 -16.490 1.00 96.06 192 GLY A N 1
ATOM 1460 C CA . GLY A 1 192 ? 5.386 5.251 -17.236 1.00 96.06 192 GLY A CA 1
ATOM 1461 C C . GLY A 1 192 ? 5.555 3.732 -17.245 1.00 96.06 192 GLY A C 1
ATOM 1462 O O . GLY A 1 192 ? 5.460 3.101 -16.196 1.00 96.06 192 GLY A O 1
ATOM 1463 N N . ALA A 1 193 ? 5.764 3.147 -18.416 1.00 96.69 193 ALA A N 1
ATOM 1464 C CA . ALA A 1 193 ? 5.863 1.712 -18.627 1.00 96.69 193 ALA A CA 1
ATOM 1465 C C . ALA A 1 193 ? 7.180 1.352 -19.321 1.00 96.69 193 ALA A C 1
ATOM 1467 O O . ALA A 1 193 ? 7.735 2.141 -20.099 1.00 96.69 193 ALA A O 1
ATOM 1468 N N . TRP A 1 194 ? 7.644 0.137 -19.052 1.00 97.25 194 TRP A N 1
ATOM 1469 C CA . TRP A 1 194 ? 8.858 -0.428 -19.627 1.00 97.25 194 TRP A CA 1
ATOM 1470 C C . TRP A 1 194 ? 8.519 -1.681 -20.417 1.00 97.25 194 TRP A C 1
ATOM 1472 O O . TRP A 1 194 ? 7.695 -2.485 -19.983 1.00 97.25 194 TRP A O 1
ATOM 1482 N N . CYS A 1 195 ? 9.148 -1.831 -21.576 1.00 95.62 195 CYS A N 1
ATOM 1483 C CA . CYS A 1 195 ? 9.082 -3.062 -22.351 1.00 95.62 195 CYS A CA 1
ATOM 1484 C C . CYS A 1 195 ? 9.855 -4.161 -21.625 1.00 95.62 195 CYS A C 1
ATOM 1486 O O . CYS A 1 195 ? 10.910 -3.882 -21.054 1.00 95.62 195 CYS A O 1
ATOM 1488 N N . ILE A 1 196 ? 9.350 -5.389 -21.651 1.00 95.69 196 ILE A N 1
ATOM 1489 C CA . ILE A 1 196 ? 9.974 -6.519 -20.940 1.00 95.69 196 ILE A CA 1
ATOM 1490 C C . ILE A 1 196 ? 10.272 -7.719 -21.842 1.00 95.69 196 ILE A C 1
ATOM 1492 O O . ILE A 1 196 ? 10.651 -8.768 -21.347 1.00 95.69 196 ILE A O 1
ATOM 1496 N N . ASP A 1 197 ? 10.165 -7.525 -23.153 1.00 92.38 197 ASP A N 1
ATOM 1497 C CA . ASP A 1 197 ? 10.545 -8.466 -24.209 1.00 92.38 197 ASP A CA 1
ATOM 1498 C C . ASP A 1 197 ? 11.172 -7.635 -25.349 1.00 92.38 197 ASP A C 1
ATOM 1500 O O . ASP A 1 197 ? 10.651 -6.580 -25.716 1.00 92.38 197 ASP A O 1
ATOM 1504 N N . ASN A 1 198 ? 12.342 -8.002 -25.852 1.00 90.75 198 ASN A N 1
ATOM 1505 C CA . ASN A 1 198 ? 13.053 -7.282 -26.909 1.00 90.75 198 ASN A CA 1
ATOM 1506 C C . ASN A 1 198 ? 12.548 -7.652 -28.319 1.00 90.75 198 ASN A C 1
ATOM 1508 O O . ASN A 1 198 ? 12.702 -6.863 -29.256 1.00 90.75 198 ASN A O 1
ATOM 1512 N N . ASP A 1 199 ? 11.889 -8.797 -28.473 1.00 87.69 199 ASP A N 1
ATOM 1513 C CA . ASP A 1 199 ? 11.406 -9.332 -29.745 1.00 87.69 199 ASP A CA 1
ATOM 1514 C C . ASP A 1 199 ? 9.989 -8.861 -30.100 1.00 87.69 199 ASP A C 1
ATOM 1516 O O . ASP A 1 199 ? 9.593 -8.837 -31.278 1.00 87.69 199 ASP A O 1
ATOM 1520 N N . SER A 1 200 ? 9.212 -8.442 -29.100 1.00 90.00 200 SER A N 1
ATOM 1521 C CA . SER A 1 200 ? 7.813 -8.070 -29.305 1.00 90.00 200 SER A CA 1
ATOM 1522 C C . SER A 1 200 ? 7.584 -6.605 -29.727 1.00 90.00 200 SER A C 1
ATOM 1524 O O . SER A 1 200 ? 8.120 -5.655 -29.141 1.00 90.00 200 SER A O 1
ATOM 1526 N N . PRO A 1 201 ? 6.700 -6.354 -30.714 1.00 91.12 201 PRO A N 1
ATOM 1527 C CA . PRO A 1 201 ? 6.422 -5.008 -31.200 1.00 91.12 201 PRO A CA 1
ATOM 1528 C C . PRO A 1 201 ? 5.379 -4.272 -30.349 1.00 91.12 201 PRO A C 1
ATOM 1530 O O . PRO A 1 201 ? 4.436 -4.864 -29.827 1.00 91.12 201 PRO A O 1
ATOM 1533 N N . ILE A 1 202 ? 5.455 -2.938 -30.328 1.00 92.25 202 ILE A N 1
ATOM 1534 C CA . ILE A 1 202 ? 4.374 -2.080 -29.824 1.00 92.25 202 ILE A CA 1
ATOM 1535 C C . ILE A 1 202 ? 4.107 -0.910 -30.762 1.00 92.25 202 ILE A C 1
ATOM 1537 O O . ILE A 1 202 ? 5.025 -0.292 -31.301 1.00 92.25 202 ILE A O 1
ATOM 1541 N N . GLN A 1 203 ? 2.830 -0.581 -30.954 1.00 92.75 203 GLN A N 1
ATOM 1542 C CA . GLN A 1 203 ? 2.422 0.646 -31.636 1.00 92.75 203 GLN A CA 1
ATOM 1543 C C . GLN A 1 203 ? 1.920 1.657 -30.614 1.00 92.75 203 GLN A C 1
ATOM 1545 O O . GLN A 1 203 ? 1.058 1.318 -29.804 1.00 92.75 203 GLN A O 1
ATOM 1550 N N . LEU A 1 204 ? 2.441 2.884 -30.696 1.00 92.94 204 LEU A N 1
ATOM 1551 C CA . LEU A 1 204 ? 1.982 4.029 -29.909 1.00 92.94 204 LEU A CA 1
ATOM 1552 C C . LEU A 1 204 ? 0.611 4.525 -30.387 1.00 92.94 204 LEU A C 1
ATOM 1554 O O . LEU A 1 204 ? 0.253 4.348 -31.553 1.00 92.94 204 LEU A O 1
ATOM 1558 N N . SER A 1 205 ? -0.113 5.231 -29.512 1.00 94.50 205 SER A N 1
ATOM 1559 C CA . SER A 1 205 ? -1.457 5.760 -29.792 1.00 94.50 205 SER A CA 1
ATOM 1560 C C . SER A 1 205 ? -2.470 4.671 -30.169 1.00 94.50 205 SER A C 1
ATOM 1562 O O . SER A 1 205 ? -3.376 4.906 -30.971 1.00 94.50 205 SER A O 1
ATOM 1564 N N . ASN A 1 206 ? -2.304 3.481 -29.591 1.00 96.69 206 ASN A N 1
ATOM 1565 C CA . ASN A 1 206 ? -3.183 2.332 -29.770 1.00 96.69 206 ASN A CA 1
ATOM 1566 C C . ASN A 1 206 ? -3.543 1.703 -28.416 1.00 96.69 206 ASN A C 1
ATOM 1568 O O . ASN A 1 206 ? -2.752 1.794 -27.472 1.00 96.69 206 ASN A O 1
ATOM 1572 N N . CYS A 1 207 ? -4.714 1.069 -28.341 1.00 97.62 207 CYS A N 1
ATOM 1573 C CA . CYS A 1 207 ? -5.217 0.409 -27.138 1.00 97.62 207 CYS A CA 1
ATOM 1574 C C . CYS A 1 207 ? -5.209 -1.113 -27.294 1.00 97.62 207 CYS A C 1
ATOM 1576 O O . CYS A 1 207 ? -5.448 -1.628 -28.389 1.00 97.62 207 CYS A O 1
ATOM 1578 N N . TYR A 1 208 ? -4.941 -1.806 -26.193 1.00 97.88 208 TYR A N 1
ATOM 1579 C CA . TYR A 1 208 ? -4.808 -3.255 -26.116 1.00 97.88 208 TYR A CA 1
ATOM 1580 C C . TYR A 1 208 ? -5.528 -3.776 -24.875 1.00 97.88 208 TYR A C 1
ATOM 1582 O O . TYR A 1 208 ? -5.635 -3.073 -23.869 1.00 97.88 208 TYR A O 1
ATOM 1590 N N . THR A 1 209 ? -5.990 -5.020 -24.947 1.00 98.12 209 THR A N 1
ATOM 1591 C CA . THR A 1 209 ? -6.467 -5.767 -23.782 1.00 98.12 209 THR A CA 1
ATOM 1592 C C . THR A 1 209 ? -5.344 -6.679 -23.322 1.00 98.12 209 THR A C 1
ATOM 1594 O O . THR A 1 209 ? -4.814 -7.429 -24.138 1.00 98.12 209 THR A O 1
ATOM 1597 N N . ALA A 1 210 ? -4.988 -6.602 -22.045 1.00 98.06 210 ALA A N 1
ATOM 1598 C CA . ALA A 1 210 ? -3.948 -7.427 -21.452 1.00 98.06 210 ALA A CA 1
ATOM 1599 C C . ALA A 1 210 ? -4.487 -8.262 -20.297 1.00 98.06 210 ALA A C 1
ATOM 1601 O O . ALA A 1 210 ? -5.331 -7.788 -19.532 1.00 98.06 210 ALA A O 1
ATOM 1602 N N . ASP A 1 211 ? -3.941 -9.466 -20.176 1.00 97.94 211 ASP A N 1
ATOM 1603 C CA . ASP A 1 211 ? -3.929 -10.239 -18.943 1.00 97.94 211 ASP A CA 1
ATOM 1604 C C . ASP A 1 211 ? -2.942 -9.569 -17.967 1.00 97.94 211 ASP A C 1
ATOM 1606 O O . ASP A 1 211 ? -1.891 -9.058 -18.380 1.00 97.94 211 ASP A O 1
ATOM 1610 N N . VAL A 1 212 ? -3.304 -9.512 -16.686 1.00 97.88 212 VAL A N 1
ATOM 1611 C CA . VAL A 1 212 ? -2.566 -8.755 -15.664 1.00 97.88 212 VAL A CA 1
ATOM 1612 C C . VAL A 1 212 ? -1.946 -9.710 -14.664 1.00 97.88 212 VAL A C 1
ATOM 1614 O O . VAL A 1 212 ? -2.646 -10.562 -14.126 1.00 97.88 212 VAL A O 1
ATOM 1617 N N . TYR A 1 213 ? -0.660 -9.505 -14.383 1.00 96.94 213 TYR A N 1
ATOM 1618 C CA . TYR A 1 213 ? 0.099 -10.350 -13.473 1.00 96.94 213 TYR A CA 1
ATOM 1619 C C . TYR A 1 213 ? 0.880 -9.530 -12.443 1.00 96.94 213 TYR A C 1
ATOM 1621 O O . TYR A 1 213 ? 1.449 -8.481 -12.756 1.00 96.94 213 TYR A O 1
ATOM 1629 N N . ALA A 1 214 ? 0.952 -10.011 -11.206 1.00 94.38 214 ALA A N 1
ATOM 1630 C CA . ALA A 1 214 ? 1.964 -9.590 -10.246 1.00 94.38 214 ALA A CA 1
ATOM 1631 C C . ALA A 1 214 ? 3.358 -10.147 -10.607 1.00 94.38 214 ALA A C 1
ATOM 1633 O O . ALA A 1 214 ? 3.500 -11.068 -11.404 1.00 94.38 214 ALA A O 1
ATOM 1634 N N . LEU A 1 215 ? 4.423 -9.621 -9.996 1.00 90.69 215 LEU A N 1
ATOM 1635 C CA . LEU A 1 215 ? 5.779 -10.160 -10.209 1.00 90.69 215 LEU A CA 1
ATOM 1636 C C . LEU A 1 215 ? 6.006 -11.535 -9.560 1.00 90.69 215 LEU A C 1
ATOM 1638 O O . LEU A 1 215 ? 6.898 -12.267 -9.971 1.00 90.69 215 LEU A O 1
ATOM 1642 N N . ASN A 1 216 ? 5.245 -11.866 -8.517 1.00 81.88 216 ASN A N 1
ATOM 1643 C CA . ASN A 1 216 ? 5.424 -13.070 -7.703 1.00 81.88 216 ASN A CA 1
ATOM 1644 C C . ASN A 1 216 ? 4.439 -14.202 -8.037 1.00 81.88 216 ASN A C 1
ATOM 1646 O O . ASN A 1 216 ? 4.396 -15.201 -7.314 1.00 81.88 216 ASN A O 1
ATOM 1650 N N . GLU A 1 217 ? 3.638 -14.053 -9.089 1.00 87.00 217 GLU A N 1
ATOM 1651 C CA . GLU A 1 217 ? 2.722 -15.095 -9.549 1.00 87.00 217 GLU A CA 1
ATOM 1652 C C . GLU A 1 217 ? 3.295 -15.897 -10.722 1.00 87.00 217 GLU A C 1
ATOM 1654 O O . GLU A 1 217 ? 4.349 -15.589 -11.278 1.00 87.00 217 GLU A O 1
ATOM 1659 N N . GLU A 1 218 ? 2.610 -16.982 -11.071 1.00 89.50 218 GLU A N 1
ATOM 1660 C CA . GLU A 1 218 ? 3.001 -17.839 -12.184 1.00 89.50 218 GLU A CA 1
ATOM 1661 C C . GLU A 1 218 ? 2.676 -17.146 -13.514 1.00 89.50 218 GLU A C 1
ATOM 1663 O O . GLU A 1 218 ? 1.512 -16.993 -13.886 1.00 89.50 218 GLU A O 1
ATOM 1668 N N . LEU A 1 219 ? 3.722 -16.724 -14.224 1.00 91.88 219 LEU A N 1
ATOM 1669 C CA . LEU A 1 219 ? 3.612 -16.137 -15.558 1.00 91.88 219 LEU A CA 1
ATOM 1670 C C . LEU A 1 219 ? 3.374 -17.223 -16.623 1.00 91.88 219 LEU A C 1
ATOM 1672 O O . LEU A 1 219 ? 3.741 -18.382 -16.409 1.00 91.88 219 LEU A O 1
ATOM 1676 N N . PRO A 1 220 ? 2.792 -16.878 -17.789 1.00 90.56 220 PRO A N 1
ATOM 1677 C CA . PRO A 1 220 ? 2.585 -17.841 -18.865 1.00 90.56 220 PRO A CA 1
ATOM 1678 C C . PRO A 1 220 ? 3.892 -18.514 -19.306 1.00 90.56 220 PRO A C 1
ATOM 1680 O O . PRO A 1 220 ? 4.921 -17.856 -19.472 1.00 90.56 220 PRO A O 1
ATOM 1683 N N . ASP A 1 221 ? 3.832 -19.829 -19.537 1.00 85.06 221 ASP A N 1
ATOM 1684 C CA . ASP A 1 221 ? 4.978 -20.617 -19.998 1.00 85.06 221 ASP A CA 1
ATOM 1685 C C . ASP A 1 221 ? 5.625 -19.983 -21.236 1.00 85.06 221 ASP A C 1
ATOM 1687 O O . ASP A 1 221 ? 4.953 -19.722 -22.237 1.00 85.06 221 ASP A O 1
ATOM 1691 N N . SER A 1 222 ? 6.950 -19.813 -21.188 1.00 81.94 222 SER A N 1
ATOM 1692 C CA . SER A 1 222 ? 7.740 -19.265 -22.301 1.00 81.94 222 SER A CA 1
ATOM 1693 C C . SER A 1 222 ? 7.355 -17.839 -22.717 1.00 81.94 222 SER A C 1
ATOM 1695 O O . SER A 1 222 ? 7.643 -17.455 -23.845 1.00 81.94 222 SER A O 1
ATOM 1697 N N . ALA A 1 223 ? 6.707 -17.062 -21.840 1.00 85.50 223 ALA A N 1
ATOM 1698 C CA . ALA A 1 223 ? 6.519 -15.628 -22.065 1.00 85.50 223 ALA A CA 1
ATOM 1699 C C . ALA A 1 223 ? 7.831 -14.835 -21.947 1.00 85.50 223 ALA A C 1
ATOM 1701 O O . ALA A 1 223 ? 7.931 -13.767 -22.535 1.00 85.50 223 ALA A O 1
ATOM 1702 N N . PHE A 1 224 ? 8.791 -15.357 -21.176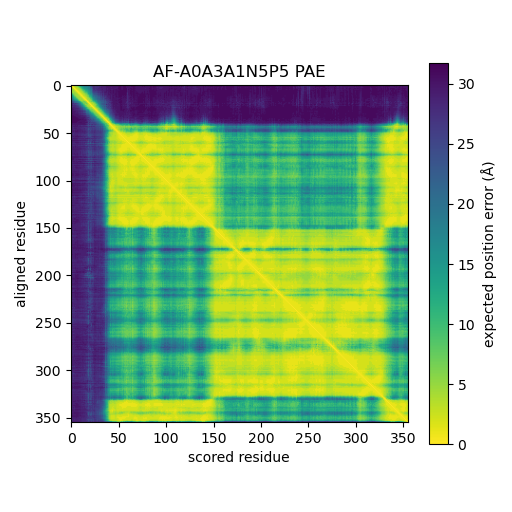 1.00 91.19 224 PHE A N 1
ATOM 1703 C CA . PHE A 1 224 ? 10.102 -14.756 -20.936 1.00 91.19 224 PHE A CA 1
ATOM 1704 C C . PHE A 1 224 ? 11.177 -15.848 -20.849 1.00 91.19 224 PHE A C 1
ATOM 1706 O O . PHE A 1 224 ? 10.905 -16.964 -20.388 1.00 91.19 224 PHE A O 1
ATOM 1713 N N . GLU A 1 225 ? 12.399 -15.505 -21.239 1.00 93.19 225 GLU A N 1
ATOM 1714 C CA . GLU A 1 225 ? 13.584 -16.364 -21.260 1.00 93.19 225 GLU A CA 1
ATOM 1715 C C . GLU A 1 225 ? 14.184 -16.510 -19.859 1.00 93.19 225 GLU A C 1
ATOM 1717 O O . GLU A 1 225 ? 14.621 -17.604 -19.489 1.00 93.19 225 GLU A O 1
ATOM 1722 N N . TYR A 1 226 ? 14.169 -15.422 -19.076 1.00 94.31 226 TYR A N 1
ATOM 1723 C CA . TYR A 1 226 ? 14.702 -15.358 -17.709 1.00 94.31 226 TYR A CA 1
ATOM 1724 C C . TYR A 1 226 ? 13.691 -14.773 -16.699 1.00 94.31 226 TYR A C 1
ATOM 1726 O O . TYR A 1 226 ? 13.973 -13.756 -16.051 1.00 94.31 226 TYR A O 1
ATOM 1734 N N . PRO A 1 227 ? 12.503 -15.387 -16.523 1.00 93.38 227 PRO A N 1
ATOM 1735 C CA . PRO A 1 227 ? 11.481 -14.892 -15.597 1.00 93.38 227 PRO A CA 1
ATOM 1736 C C . PRO A 1 227 ? 11.948 -14.871 -14.131 1.00 93.38 227 PRO A C 1
ATOM 1738 O O . PRO A 1 227 ? 11.389 -14.150 -13.312 1.00 93.38 227 PRO A O 1
ATOM 1741 N N . GLU A 1 228 ? 12.991 -15.617 -13.765 1.00 93.06 228 GLU A N 1
ATOM 1742 C CA . GLU A 1 228 ? 13.574 -15.567 -12.424 1.00 93.06 228 GLU A CA 1
ATOM 1743 C C . GLU A 1 228 ? 14.216 -14.216 -12.065 1.00 93.06 228 GLU A C 1
ATOM 1745 O O . GLU A 1 228 ? 14.431 -13.970 -10.885 1.00 93.06 228 GLU A O 1
ATOM 1750 N N . ASN A 1 229 ? 14.503 -13.348 -13.043 1.00 96.44 229 ASN A N 1
ATOM 1751 C CA . ASN A 1 229 ? 15.194 -12.069 -12.832 1.00 96.44 229 ASN A CA 1
ATOM 1752 C C . ASN A 1 229 ? 14.239 -10.877 -12.609 1.00 96.44 229 ASN A C 1
ATOM 1754 O O . ASN A 1 229 ? 14.674 -9.719 -12.609 1.00 96.44 229 ASN A O 1
ATOM 1758 N N . PHE A 1 230 ? 12.933 -11.116 -12.446 1.00 96.56 230 PHE A N 1
ATOM 1759 C CA . PHE A 1 230 ? 11.959 -10.041 -12.215 1.00 96.56 230 PHE A CA 1
ATOM 1760 C C . PHE A 1 230 ? 12.190 -9.284 -10.895 1.00 96.56 230 PHE A C 1
ATOM 1762 O O . PHE A 1 230 ? 11.877 -8.094 -10.815 1.00 96.56 230 PHE A O 1
ATOM 1769 N N . ASP A 1 231 ? 12.792 -9.919 -9.889 1.00 96.81 231 ASP A N 1
ATOM 1770 C CA . ASP A 1 231 ? 13.254 -9.266 -8.658 1.00 96.81 231 ASP A CA 1
ATOM 1771 C C . ASP A 1 231 ? 14.358 -8.227 -8.942 1.00 96.81 231 ASP A C 1
ATOM 1773 O O . ASP A 1 231 ? 14.282 -7.092 -8.462 1.00 96.81 231 ASP A O 1
ATOM 1777 N N . LEU A 1 232 ? 15.314 -8.559 -9.817 1.00 98.31 232 LEU A N 1
ATOM 1778 C CA . LEU A 1 232 ? 16.395 -7.675 -10.258 1.00 98.31 232 LEU A CA 1
ATOM 1779 C C . LEU A 1 232 ? 15.842 -6.448 -10.993 1.00 98.31 232 LEU A C 1
ATOM 1781 O O . LEU A 1 232 ? 16.276 -5.316 -10.757 1.00 98.31 232 LEU A O 1
ATOM 1785 N N . VAL A 1 233 ? 14.858 -6.665 -11.872 1.00 98.00 233 VAL A N 1
ATOM 1786 C CA . VAL A 1 233 ? 14.173 -5.588 -12.600 1.00 98.00 233 VAL A CA 1
ATOM 1787 C C . VAL A 1 233 ? 13.396 -4.694 -11.639 1.00 98.00 233 VAL A C 1
ATOM 1789 O O . VAL A 1 233 ? 13.526 -3.471 -11.702 1.00 98.00 233 VAL A O 1
ATOM 1792 N N . ASN A 1 234 ? 12.635 -5.272 -10.710 1.00 97.75 234 ASN A N 1
ATOM 1793 C CA . ASN A 1 234 ? 11.884 -4.496 -9.727 1.00 97.75 234 ASN A CA 1
ATOM 1794 C C . ASN A 1 234 ? 12.811 -3.672 -8.820 1.00 97.75 234 ASN A C 1
ATOM 1796 O O . ASN A 1 234 ? 12.526 -2.508 -8.525 1.00 97.75 234 ASN A O 1
ATOM 1800 N N . TRP A 1 235 ? 13.963 -4.230 -8.435 1.00 98.06 235 TRP A N 1
ATOM 1801 C CA . TRP A 1 235 ? 14.988 -3.492 -7.705 1.00 98.06 235 TRP A CA 1
ATOM 1802 C C . TRP A 1 235 ? 15.504 -2.294 -8.508 1.00 98.06 235 TRP A C 1
ATOM 1804 O O . TRP A 1 235 ? 15.552 -1.187 -7.970 1.00 98.06 235 TRP A O 1
ATOM 1814 N N . LEU A 1 236 ? 15.832 -2.472 -9.797 1.00 97.50 236 LEU A N 1
ATOM 1815 C CA . LEU A 1 236 ? 16.299 -1.383 -10.667 1.00 97.50 236 LEU A CA 1
ATOM 1816 C C . LEU A 1 236 ? 15.285 -0.241 -10.772 1.00 97.50 236 LEU A C 1
ATOM 1818 O O . LEU A 1 236 ? 15.664 0.930 -10.678 1.00 97.50 236 LEU A O 1
ATOM 1822 N N . LEU A 1 237 ? 14.000 -0.573 -10.922 1.00 96.75 237 LEU A N 1
ATOM 1823 C CA . LEU A 1 237 ? 12.915 0.409 -11.006 1.00 96.75 237 LEU A CA 1
ATOM 1824 C C . LEU A 1 237 ? 12.770 1.251 -9.728 1.00 96.75 237 LEU A C 1
ATOM 1826 O O . LEU A 1 237 ? 12.266 2.370 -9.789 1.00 96.75 237 LEU A O 1
ATOM 1830 N N . ASN A 1 238 ? 13.278 0.765 -8.593 1.00 97.25 238 ASN A N 1
ATOM 1831 C CA . ASN A 1 238 ? 13.284 1.475 -7.316 1.00 97.25 238 ASN A CA 1
ATOM 1832 C C . ASN A 1 238 ? 14.505 2.388 -7.091 1.00 97.25 238 ASN A C 1
ATOM 1834 O O . ASN A 1 238 ? 14.528 3.141 -6.118 1.00 97.25 238 ASN A O 1
ATOM 1838 N N . GLN A 1 239 ? 15.515 2.367 -7.969 1.00 95.19 239 GLN A N 1
ATOM 1839 C CA . GLN A 1 239 ? 16.765 3.109 -7.736 1.00 95.19 239 GLN A CA 1
ATOM 1840 C C . GLN A 1 239 ? 16.733 4.571 -8.191 1.00 95.19 239 GLN A C 1
ATOM 1842 O O . GLN A 1 239 ? 17.635 5.328 -7.840 1.00 95.19 239 GLN A O 1
ATOM 1847 N N . ASN A 1 240 ? 15.735 4.983 -8.982 1.00 91.38 240 ASN A N 1
ATOM 1848 C CA . ASN A 1 240 ? 15.703 6.306 -9.627 1.00 91.38 240 ASN A CA 1
ATOM 1849 C C . ASN A 1 240 ? 17.015 6.634 -10.375 1.00 91.38 240 ASN A C 1
ATOM 1851 O O . ASN A 1 240 ? 17.517 7.752 -10.315 1.00 91.38 240 ASN A O 1
ATOM 1855 N N . ILE A 1 241 ? 17.592 5.639 -11.058 1.00 93.12 241 ILE A N 1
ATOM 1856 C CA . ILE A 1 241 ? 18.972 5.704 -11.562 1.00 93.12 241 ILE A CA 1
ATOM 1857 C C . ILE A 1 241 ? 19.164 6.640 -12.762 1.00 93.12 241 ILE A C 1
ATOM 1859 O O . ILE A 1 241 ? 20.273 7.096 -13.032 1.00 93.12 241 ILE A O 1
ATOM 1863 N N . VAL A 1 242 ? 18.101 6.936 -13.508 1.00 92.88 242 VAL A N 1
ATOM 1864 C CA . VAL A 1 242 ? 18.195 7.798 -14.688 1.00 92.88 242 VAL A CA 1
ATOM 1865 C C . VAL A 1 242 ? 18.521 9.231 -14.265 1.00 92.88 242 VAL A C 1
ATOM 1867 O O . VAL A 1 242 ? 17.838 9.817 -13.431 1.00 92.88 242 VAL A O 1
ATOM 1870 N N . GLY A 1 243 ? 19.561 9.810 -14.865 1.00 93.94 243 GLY A N 1
ATOM 1871 C CA . GLY A 1 243 ? 20.105 11.111 -14.474 1.00 93.94 243 GLY A CA 1
ATOM 1872 C C . GLY A 1 243 ? 21.286 11.031 -13.501 1.00 93.94 243 GLY A C 1
ATOM 1873 O O . GLY A 1 243 ? 22.077 11.976 -13.456 1.00 93.94 243 GLY A O 1
ATOM 1874 N N . GLU A 1 244 ? 21.460 9.915 -12.787 1.00 96.06 244 GLU A N 1
ATOM 1875 C CA . GLU A 1 244 ? 22.616 9.698 -11.912 1.00 96.06 244 GLU A CA 1
ATOM 1876 C C . GLU A 1 244 ? 23.884 9.405 -12.733 1.00 96.06 244 GLU A C 1
ATOM 1878 O O . GLU A 1 244 ? 23.799 8.835 -13.824 1.00 96.06 244 GLU A O 1
ATOM 1883 N N . PRO A 1 245 ? 25.078 9.806 -12.261 1.00 96.38 245 PRO A N 1
ATOM 1884 C CA . PRO A 1 245 ? 26.316 9.591 -12.998 1.00 96.38 245 PRO A CA 1
ATOM 1885 C C . PRO A 1 245 ? 26.731 8.113 -12.982 1.00 96.38 245 PRO A C 1
ATOM 1887 O O . PRO A 1 245 ? 26.865 7.507 -11.917 1.00 96.38 245 PRO A O 1
ATOM 1890 N N . SER A 1 246 ? 27.035 7.565 -14.158 1.00 96.12 246 SER A N 1
ATOM 1891 C CA . SER A 1 246 ? 27.696 6.270 -14.306 1.00 96.12 246 SER A CA 1
ATOM 1892 C C . SER A 1 246 ? 29.018 6.249 -13.554 1.00 96.12 246 SER A C 1
ATOM 1894 O O . SER A 1 246 ? 29.799 7.210 -13.567 1.00 96.12 246 SER A O 1
ATOM 1896 N N . VAL A 1 247 ? 29.286 5.117 -12.906 1.00 89.69 247 VAL A N 1
ATOM 1897 C CA . VAL A 1 247 ? 30.491 4.936 -12.095 1.00 89.69 247 VAL A CA 1
ATOM 1898 C C . VAL A 1 247 ? 31.754 4.881 -12.950 1.00 89.69 247 VAL A C 1
ATOM 1900 O O . VAL A 1 247 ? 32.819 5.282 -12.475 1.00 89.69 247 VAL A O 1
ATOM 1903 N N . SER A 1 248 ? 31.662 4.407 -14.199 1.00 89.69 248 SER A N 1
ATOM 1904 C CA . SER A 1 248 ? 32.827 4.316 -15.084 1.00 89.69 248 SER A CA 1
ATOM 1905 C C . SER A 1 248 ? 33.030 5.560 -15.942 1.00 89.69 248 SER A C 1
ATOM 1907 O O . SER A 1 248 ? 34.176 5.983 -16.124 1.00 89.69 248 SER A O 1
ATOM 1909 N N . SER A 1 249 ? 31.954 6.154 -16.464 1.00 94.50 249 SER A N 1
ATOM 1910 C CA . SER A 1 249 ? 32.043 7.247 -17.438 1.00 94.50 249 SER A CA 1
ATOM 1911 C C . SER A 1 249 ? 31.878 8.629 -16.798 1.00 94.50 249 SER A C 1
ATOM 1913 O O . SER A 1 249 ? 32.429 9.612 -17.297 1.00 94.50 249 SER A O 1
ATOM 1915 N N . GLY A 1 250 ? 31.148 8.717 -15.680 1.00 93.94 250 GLY A N 1
ATOM 1916 C CA . GLY A 1 250 ? 30.694 9.974 -15.084 1.00 93.94 250 GLY A CA 1
ATOM 1917 C C . GLY A 1 250 ? 29.597 10.688 -15.886 1.00 93.94 250 GLY A C 1
ATOM 1918 O O . GLY A 1 250 ? 29.184 11.781 -15.494 1.00 93.94 250 GLY A O 1
ATOM 1919 N N . GLU A 1 251 ? 29.141 10.111 -17.001 1.00 96.12 251 GLU A N 1
ATOM 1920 C CA . GLU A 1 251 ? 27.987 10.588 -17.766 1.00 96.12 251 GLU A CA 1
ATOM 1921 C C . GLU A 1 251 ? 26.690 10.104 -17.114 1.00 96.12 251 GLU A C 1
ATOM 1923 O O . GLU A 1 251 ? 26.671 9.071 -16.454 1.00 96.12 251 GLU A O 1
ATOM 1928 N N . ALA A 1 252 ? 25.602 10.857 -17.270 1.00 96.31 252 ALA A N 1
ATOM 1929 C CA . ALA A 1 252 ? 24.324 10.479 -16.678 1.00 96.31 252 ALA A CA 1
ATOM 1930 C C . ALA A 1 252 ? 23.756 9.222 -17.354 1.00 96.31 252 ALA A C 1
ATOM 1932 O O . ALA A 1 252 ? 23.719 9.160 -18.587 1.00 96.31 252 ALA A O 1
ATOM 1933 N N . TYR A 1 253 ? 23.259 8.272 -16.561 1.00 96.06 253 TYR A N 1
ATOM 1934 C CA . TYR A 1 253 ? 22.443 7.182 -17.082 1.00 96.06 253 TYR A CA 1
ATOM 1935 C C . TYR A 1 253 ? 21.193 7.734 -17.759 1.00 96.06 253 TYR A C 1
ATOM 1937 O O . TYR A 1 253 ? 20.616 8.744 -17.342 1.00 96.06 253 TYR A O 1
ATOM 1945 N N . THR A 1 254 ? 20.761 7.047 -18.804 1.00 94.31 254 THR A N 1
ATOM 1946 C CA . THR A 1 254 ? 19.624 7.431 -19.635 1.00 94.31 254 THR A CA 1
ATOM 1947 C C . THR A 1 254 ? 18.494 6.408 -19.536 1.00 94.31 254 THR A C 1
ATOM 1949 O O . THR A 1 254 ? 18.684 5.274 -19.101 1.00 94.31 254 THR A O 1
ATOM 1952 N N . TYR A 1 255 ? 17.304 6.785 -20.001 1.00 92.75 255 TYR A N 1
ATOM 1953 C CA . TYR A 1 255 ? 16.182 5.851 -20.140 1.00 92.75 255 TYR A CA 1
ATOM 1954 C C . TYR A 1 255 ? 16.479 4.723 -21.134 1.00 92.75 255 TYR A C 1
ATOM 1956 O O . TYR A 1 255 ? 16.000 3.611 -20.941 1.00 92.75 255 TYR A O 1
ATOM 1964 N N . GLY A 1 256 ? 17.289 4.988 -22.166 1.00 92.88 256 GLY A N 1
ATOM 1965 C CA . GLY A 1 256 ? 17.753 3.958 -23.091 1.00 92.88 256 GLY A CA 1
ATOM 1966 C C . GLY A 1 256 ? 18.665 2.942 -22.403 1.00 92.88 256 GLY A C 1
ATOM 1967 O O . GLY A 1 256 ? 18.502 1.747 -22.631 1.00 92.88 256 GLY A O 1
ATOM 1968 N N . ASP A 1 257 ? 19.559 3.399 -21.513 1.00 95.38 257 ASP A N 1
ATOM 1969 C CA . ASP A 1 257 ? 20.400 2.506 -20.702 1.00 95.38 257 ASP A CA 1
ATOM 1970 C C . ASP A 1 257 ? 19.534 1.594 -19.820 1.00 95.38 257 ASP A C 1
ATOM 1972 O O . ASP A 1 257 ? 19.725 0.379 -19.813 1.00 95.38 257 ASP A O 1
ATOM 1976 N N . LEU A 1 258 ? 18.550 2.165 -19.113 1.00 95.94 258 LEU A N 1
ATOM 1977 C CA . LEU A 1 258 ? 17.674 1.397 -18.226 1.00 95.94 258 LEU A CA 1
ATOM 1978 C C . LEU A 1 258 ? 16.757 0.433 -18.996 1.00 95.94 258 LEU A C 1
ATOM 1980 O O . LEU A 1 258 ? 16.664 -0.730 -18.619 1.00 95.94 258 LEU A O 1
ATOM 1984 N N . GLN A 1 259 ? 16.129 0.866 -20.095 1.00 95.75 259 GLN A N 1
ATOM 1985 C CA . GLN A 1 259 ? 15.272 -0.012 -20.901 1.00 95.75 259 GLN A CA 1
ATOM 1986 C C . GLN A 1 259 ? 16.058 -1.202 -21.466 1.00 95.75 259 GLN A C 1
ATOM 1988 O O . GLN A 1 259 ? 15.578 -2.332 -21.427 1.00 95.75 259 GLN A O 1
ATOM 1993 N N . PHE A 1 260 ? 17.272 -0.973 -21.968 1.00 95.81 260 PHE A N 1
ATOM 1994 C CA . PHE A 1 260 ? 18.097 -2.070 -22.463 1.00 95.81 260 PHE A CA 1
ATOM 1995 C C . PHE A 1 260 ? 18.511 -3.006 -21.324 1.00 95.81 260 PHE A C 1
ATOM 1997 O O . PHE A 1 260 ? 18.456 -4.222 -21.476 1.00 95.81 260 PHE A O 1
ATOM 2004 N N . ALA A 1 261 ? 18.899 -2.462 -20.166 1.00 97.25 261 ALA A N 1
ATOM 2005 C CA . ALA A 1 261 ? 19.257 -3.279 -19.010 1.00 97.25 261 ALA A CA 1
ATOM 2006 C C . ALA A 1 261 ? 18.102 -4.194 -18.574 1.00 97.25 261 ALA A C 1
ATOM 2008 O O . ALA A 1 261 ? 18.349 -5.358 -18.276 1.00 97.25 261 ALA A O 1
ATOM 2009 N N . ILE A 1 262 ? 16.856 -3.705 -18.609 1.00 97.56 262 ILE A N 1
ATOM 2010 C CA . ILE A 1 262 ? 15.657 -4.519 -18.356 1.00 97.56 262 ILE A CA 1
ATOM 2011 C C . ILE A 1 262 ? 15.569 -5.679 -19.354 1.00 97.56 262 ILE A C 1
ATOM 2013 O O . ILE A 1 262 ? 15.452 -6.825 -18.929 1.00 97.56 262 ILE A O 1
ATOM 2017 N N . TRP A 1 263 ? 15.700 -5.416 -20.658 1.00 96.19 263 TRP A N 1
ATOM 2018 C CA . TRP A 1 263 ? 15.705 -6.479 -21.669 1.00 96.19 263 TRP A CA 1
ATOM 2019 C C . TRP A 1 263 ? 16.826 -7.493 -21.438 1.00 96.19 263 TRP A C 1
ATOM 2021 O O . TRP A 1 263 ? 16.576 -8.687 -21.415 1.00 96.19 263 TRP A O 1
ATOM 2031 N N . LYS A 1 264 ? 18.052 -7.041 -21.163 1.00 96.19 264 LYS A N 1
ATOM 2032 C CA . LYS A 1 264 ? 19.197 -7.932 -20.915 1.00 96.19 264 LYS A CA 1
ATOM 2033 C C . LYS A 1 264 ? 19.041 -8.797 -19.656 1.00 96.19 264 LYS A C 1
ATOM 2035 O O . LYS A 1 264 ? 19.722 -9.812 -19.533 1.00 96.19 264 LYS A O 1
ATOM 2040 N N . LEU A 1 265 ? 18.194 -8.388 -18.710 1.00 97.38 265 LEU A N 1
ATOM 2041 C CA . LEU A 1 265 ? 17.866 -9.183 -17.528 1.00 97.38 265 LEU A CA 1
ATOM 2042 C C . LEU A 1 265 ? 16.778 -10.224 -17.804 1.00 97.38 265 LEU A C 1
ATOM 2044 O O . LEU A 1 265 ? 16.808 -11.267 -17.163 1.00 97.38 265 LEU A O 1
ATOM 2048 N N . LEU A 1 266 ? 15.839 -9.957 -18.713 1.00 96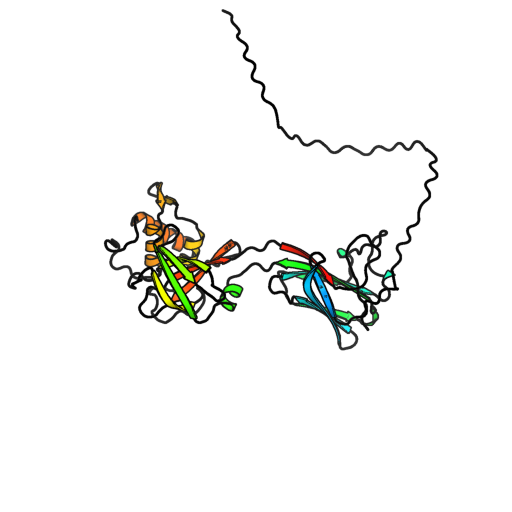.25 266 LEU A N 1
ATOM 2049 C CA . LEU A 1 266 ? 14.651 -10.797 -18.918 1.00 96.25 266 LEU A CA 1
ATOM 2050 C C . LEU A 1 266 ? 14.695 -11.656 -20.189 1.00 96.25 266 LEU A C 1
ATOM 2052 O O . LEU A 1 266 ? 13.980 -12.653 -20.245 1.00 96.25 266 LEU A O 1
ATOM 2056 N N . ASP A 1 267 ? 15.549 -11.304 -21.151 1.00 91.50 267 ASP A N 1
ATOM 2057 C CA . ASP A 1 267 ? 15.510 -11.797 -22.532 1.00 91.50 267 ASP A CA 1
ATOM 2058 C C . ASP A 1 267 ? 16.913 -12.158 -23.085 1.00 91.50 267 ASP A C 1
ATOM 2060 O O . ASP A 1 267 ? 17.950 -11.710 -22.572 1.00 91.50 267 ASP A O 1
ATOM 2064 N N . ASP A 1 268 ? 16.978 -12.975 -24.141 1.00 88.69 268 ASP A N 1
ATOM 2065 C CA . ASP A 1 268 ? 18.193 -13.414 -24.827 1.00 88.69 268 ASP A CA 1
ATOM 2066 C C . ASP A 1 268 ? 18.608 -12.496 -25.993 1.00 88.69 268 ASP A C 1
ATOM 2068 O O . ASP A 1 268 ? 18.527 -12.803 -27.176 1.00 88.69 268 ASP A O 1
ATOM 2072 N N . ILE A 1 269 ? 19.196 -11.352 -25.641 1.00 89.06 269 ILE A N 1
ATOM 2073 C CA . ILE A 1 269 ? 19.599 -10.319 -26.611 1.00 89.06 269 ILE A CA 1
ATOM 2074 C C . ILE A 1 269 ? 20.561 -10.834 -27.701 1.00 89.06 269 ILE A C 1
ATOM 2076 O O . ILE A 1 269 ? 21.760 -11.019 -27.465 1.00 89.06 269 ILE A O 1
ATOM 2080 N N . GLU A 1 270 ? 20.058 -10.958 -28.935 1.00 83.44 270 GLU A N 1
ATOM 2081 C CA . GLU A 1 270 ? 20.866 -11.318 -30.111 1.00 83.44 270 GLU A CA 1
ATOM 2082 C C . GLU A 1 270 ? 21.664 -10.132 -30.694 1.00 83.44 270 GLU A C 1
ATOM 2084 O O . GLU A 1 270 ? 22.793 -10.312 -31.167 1.00 83.44 270 GLU A O 1
ATOM 2089 N N . ASP A 1 271 ? 21.100 -8.916 -30.670 1.00 83.81 271 ASP A N 1
ATOM 2090 C CA . ASP A 1 271 ? 21.730 -7.688 -31.182 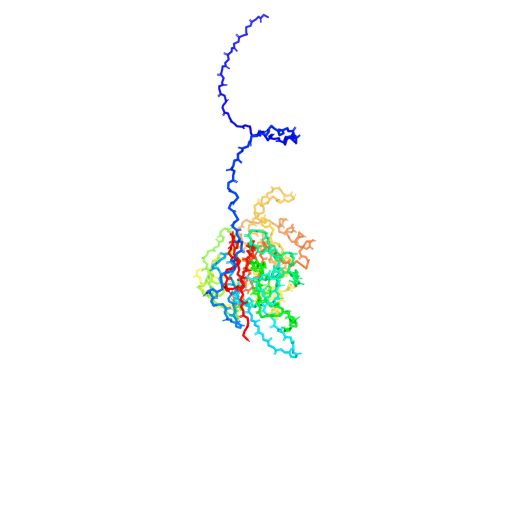1.00 83.81 271 ASP A CA 1
ATOM 2091 C C . ASP A 1 271 ? 22.004 -6.673 -30.066 1.00 83.81 271 ASP A C 1
ATOM 2093 O O . ASP A 1 271 ? 21.246 -5.732 -29.835 1.00 83.81 271 ASP A O 1
ATOM 2097 N N . GLU A 1 272 ? 23.168 -6.805 -29.426 1.00 83.94 272 GLU A N 1
ATOM 2098 C CA . GLU A 1 272 ? 23.624 -5.858 -28.400 1.00 83.94 272 GLU A CA 1
ATOM 2099 C C . GLU A 1 272 ? 23.821 -4.420 -28.923 1.00 83.94 272 GLU A C 1
ATOM 2101 O O . GLU A 1 272 ? 23.919 -3.478 -28.135 1.00 83.94 272 GLU A O 1
ATOM 2106 N N . SER A 1 273 ? 23.909 -4.223 -30.246 1.00 80.62 273 SER A N 1
ATOM 2107 C CA . SER A 1 273 ? 24.045 -2.886 -30.830 1.00 80.62 273 SER A CA 1
ATOM 2108 C C . SER A 1 273 ? 22.712 -2.153 -30.932 1.00 80.62 273 SER A C 1
ATOM 2110 O O . SER A 1 273 ? 22.711 -0.920 -30.909 1.00 80.62 273 SER A O 1
ATOM 2112 N N . CYS A 1 274 ? 21.609 -2.908 -31.048 1.00 83.19 274 CYS A N 1
ATOM 2113 C CA . CYS A 1 274 ? 20.222 -2.441 -31.062 1.00 83.19 274 CYS A CA 1
ATOM 2114 C C . CYS A 1 274 ? 20.048 -1.189 -31.936 1.00 83.19 274 CYS A C 1
ATOM 2116 O O . CYS A 1 274 ? 19.415 -0.201 -31.561 1.00 83.19 274 CYS A O 1
ATOM 2118 N N . ALA A 1 275 ? 20.674 -1.206 -33.117 1.00 78.69 275 ALA A N 1
ATOM 2119 C CA . ALA A 1 275 ? 20.789 -0.030 -33.979 1.00 78.69 275 ALA A CA 1
ATOM 2120 C C . ALA A 1 275 ? 19.433 0.437 -34.536 1.00 78.69 275 ALA A C 1
ATOM 2122 O O . ALA A 1 275 ? 19.289 1.594 -34.937 1.00 78.69 275 ALA A O 1
ATOM 2123 N N . GLU A 1 276 ? 18.452 -0.467 -34.573 1.00 78.00 276 GLU A N 1
ATOM 2124 C CA . GLU A 1 276 ? 17.071 -0.200 -34.989 1.00 78.00 276 GLU A CA 1
ATOM 2125 C C . GLU A 1 276 ? 16.122 0.014 -33.802 1.00 78.00 276 GLU A C 1
ATOM 2127 O O . GLU A 1 276 ? 14.958 0.378 -33.984 1.00 78.00 276 GLU A O 1
ATOM 2132 N N . CYS A 1 277 ? 16.620 -0.154 -32.578 1.00 77.31 277 CYS A N 1
ATOM 2133 C CA . CYS A 1 277 ? 15.838 0.054 -31.381 1.00 77.31 277 CYS A CA 1
ATOM 2134 C C . CYS A 1 277 ? 15.707 1.550 -31.146 1.00 77.31 277 CYS A C 1
ATOM 2136 O O . CYS A 1 277 ? 16.688 2.279 -30.992 1.00 77.31 277 CYS A O 1
ATOM 2138 N N . ASN A 1 278 ? 14.473 2.038 -31.101 1.00 80.81 278 ASN A N 1
ATOM 2139 C CA . ASN A 1 278 ? 14.200 3.447 -30.842 1.00 80.81 278 ASN A CA 1
ATOM 2140 C C . ASN A 1 278 ? 14.429 3.800 -29.358 1.00 80.81 278 ASN A C 1
ATOM 2142 O O . ASN A 1 278 ? 13.614 4.492 -28.780 1.00 80.81 278 ASN A O 1
ATOM 2146 N N . LEU A 1 279 ? 15.500 3.332 -28.709 1.00 82.06 279 LEU A N 1
ATOM 2147 C CA . LEU A 1 279 ? 15.782 3.533 -27.277 1.00 82.06 279 LEU A CA 1
ATOM 2148 C C . LEU A 1 279 ? 16.219 4.961 -26.918 1.00 82.06 279 LEU A C 1
ATOM 2150 O O . LEU A 1 279 ? 16.264 5.328 -25.747 1.00 82.06 279 LEU A O 1
ATOM 2154 N N . GLY A 1 280 ? 16.552 5.776 -27.920 1.00 83.56 280 GLY A N 1
ATOM 2155 C CA . GLY A 1 280 ? 17.256 7.035 -27.701 1.00 83.56 280 GLY A CA 1
ATOM 2156 C C . GLY A 1 280 ? 18.746 6.796 -27.449 1.00 83.56 280 GLY A C 1
ATOM 2157 O O . GLY A 1 280 ? 19.340 5.881 -28.014 1.00 83.56 280 GLY A O 1
ATOM 2158 N N . THR A 1 281 ? 19.374 7.658 -26.652 1.00 87.44 281 THR A N 1
ATOM 2159 C CA . THR A 1 281 ? 20.785 7.495 -26.275 1.00 87.44 281 THR A CA 1
ATOM 2160 C C . THR A 1 281 ? 20.914 6.355 -25.274 1.00 87.44 281 THR A C 1
ATOM 2162 O O . THR A 1 281 ? 20.164 6.342 -24.309 1.00 87.44 281 THR A O 1
ATOM 2165 N N . PHE A 1 282 ? 21.874 5.457 -25.486 1.00 92.19 282 PHE A N 1
ATOM 2166 C CA . PHE A 1 282 ? 22.352 4.492 -24.495 1.00 92.19 282 PHE A CA 1
ATOM 2167 C C . PHE A 1 282 ? 23.803 4.101 -24.817 1.00 92.19 282 PHE A C 1
ATOM 2169 O O . PHE A 1 282 ? 24.292 4.367 -25.923 1.00 92.19 282 PHE A O 1
ATOM 2176 N N . THR A 1 283 ? 24.502 3.472 -23.874 1.00 92.81 283 THR A N 1
ATOM 2177 C CA . THR A 1 283 ? 25.821 2.872 -24.109 1.00 92.81 283 THR A CA 1
ATOM 2178 C C . THR A 1 283 ? 25.896 1.471 -23.516 1.00 92.81 283 THR A C 1
ATOM 2180 O O . THR A 1 283 ? 25.409 1.228 -22.417 1.00 92.81 283 THR A O 1
ATOM 2183 N N . SER A 1 284 ? 26.574 0.545 -24.199 1.00 92.88 284 SER A N 1
ATOM 2184 C CA . SER A 1 284 ? 26.724 -0.828 -23.699 1.00 92.88 284 SER A CA 1
ATOM 2185 C C . SER A 1 284 ? 27.412 -0.889 -22.327 1.00 92.88 284 SER A C 1
ATOM 2187 O O . SER A 1 284 ? 27.062 -1.723 -21.505 1.00 92.88 284 SER A O 1
ATOM 2189 N N . GLY A 1 285 ? 28.350 0.027 -22.047 1.00 95.19 285 GLY A N 1
ATOM 2190 C CA . GLY A 1 285 ? 29.023 0.103 -20.747 1.00 95.19 285 GLY A CA 1
ATOM 2191 C C . GLY A 1 285 ? 28.078 0.482 -19.604 1.00 95.19 285 GLY A C 1
ATOM 2192 O O . GLY A 1 285 ? 28.124 -0.141 -18.550 1.00 95.19 285 GLY A O 1
ATOM 2193 N N . HIS A 1 286 ? 27.186 1.451 -19.826 1.00 96.75 286 HIS A N 1
ATOM 2194 C CA . HIS A 1 286 ? 26.153 1.794 -18.846 1.00 96.75 286 HIS A CA 1
ATOM 2195 C C . HIS A 1 286 ? 25.172 0.638 -18.639 1.00 96.75 286 HIS A C 1
ATOM 2197 O O . HIS A 1 286 ? 24.835 0.325 -17.504 1.00 96.75 286 HIS A O 1
ATOM 2203 N N . VAL A 1 287 ? 24.740 -0.015 -19.719 1.00 96.81 287 VAL A N 1
ATOM 2204 C CA . VAL A 1 287 ? 23.836 -1.171 -19.640 1.00 96.81 287 VAL A CA 1
ATOM 2205 C C . VAL A 1 287 ? 24.457 -2.289 -18.800 1.00 96.81 287 VAL A C 1
ATOM 2207 O O . VAL A 1 287 ? 23.815 -2.785 -17.878 1.00 96.81 287 VAL A O 1
ATOM 2210 N N . ASP A 1 288 ? 25.718 -2.645 -19.061 1.00 96.25 288 ASP A N 1
ATOM 2211 C CA . ASP A 1 288 ? 26.431 -3.673 -18.296 1.00 96.25 288 ASP A CA 1
ATOM 2212 C C . ASP A 1 288 ? 26.588 -3.290 -16.812 1.00 96.25 288 ASP A C 1
ATOM 2214 O O . ASP A 1 288 ? 26.491 -4.156 -15.942 1.00 96.25 288 ASP A O 1
ATOM 2218 N N . GLU A 1 289 ? 26.787 -2.004 -16.502 1.00 97.62 289 GLU A N 1
ATOM 2219 C CA . GLU A 1 289 ? 26.803 -1.499 -15.121 1.00 97.62 289 GLU A CA 1
ATOM 2220 C C . GLU A 1 289 ? 25.456 -1.680 -14.423 1.00 97.62 289 GLU A C 1
ATOM 2222 O O . GLU A 1 289 ? 25.422 -2.163 -13.293 1.00 97.62 289 GLU A O 1
ATOM 2227 N N . LEU A 1 290 ? 24.352 -1.323 -15.085 1.00 98.25 290 LEU A N 1
ATOM 2228 C CA . LEU A 1 290 ? 23.008 -1.464 -14.525 1.00 98.25 290 LEU A CA 1
ATOM 2229 C C . LEU A 1 290 ? 22.647 -2.935 -14.288 1.00 98.25 290 LEU A C 1
ATOM 2231 O O . LEU A 1 290 ? 22.146 -3.271 -13.217 1.00 98.25 290 LEU A O 1
ATOM 2235 N N . VAL A 1 291 ? 22.961 -3.819 -15.240 1.00 98.19 291 VAL A N 1
ATOM 2236 C CA . VAL A 1 291 ? 22.760 -5.269 -15.090 1.00 98.19 291 VAL A CA 1
ATOM 2237 C C . VAL A 1 291 ? 23.579 -5.814 -13.919 1.00 98.19 291 VAL A C 1
ATOM 2239 O O . VAL A 1 291 ? 23.046 -6.548 -13.089 1.00 98.19 291 VAL A O 1
ATOM 2242 N N . ALA A 1 292 ? 24.853 -5.426 -13.802 1.00 97.88 292 ALA A N 1
ATOM 2243 C CA . ALA A 1 292 ? 25.704 -5.862 -12.698 1.00 97.88 292 ALA A CA 1
ATOM 2244 C C . ALA A 1 292 ? 25.208 -5.344 -11.337 1.00 97.88 292 ALA A C 1
ATOM 2246 O O . ALA A 1 292 ? 25.193 -6.101 -10.368 1.00 97.88 292 ALA A O 1
ATOM 2247 N N . LEU A 1 293 ? 24.763 -4.083 -11.264 1.00 97.75 293 LEU A N 1
ATOM 2248 C CA . LEU A 1 293 ? 24.174 -3.502 -10.053 1.00 97.75 293 LEU A CA 1
ATOM 2249 C C . LEU A 1 293 ? 22.923 -4.266 -9.617 1.00 97.75 293 LEU A C 1
ATOM 2251 O O . LEU A 1 293 ? 22.785 -4.574 -8.432 1.00 97.75 293 LEU A O 1
ATOM 2255 N N . ALA A 1 294 ? 22.048 -4.596 -10.570 1.00 98.25 294 ALA A N 1
ATOM 2256 C CA . ALA A 1 294 ? 20.847 -5.377 -10.317 1.00 98.25 294 ALA A CA 1
ATOM 2257 C C . ALA A 1 294 ? 21.196 -6.774 -9.798 1.00 98.25 294 ALA A C 1
ATOM 2259 O O . ALA A 1 294 ? 20.698 -7.177 -8.758 1.00 98.25 294 ALA A O 1
ATOM 2260 N N . GLN A 1 295 ? 22.123 -7.481 -10.448 1.00 97.94 295 GLN A N 1
ATOM 2261 C CA . GLN A 1 295 ? 22.571 -8.810 -10.013 1.00 97.94 295 GLN A CA 1
ATOM 2262 C C . GLN A 1 295 ? 23.260 -8.806 -8.640 1.00 97.94 295 GLN A C 1
ATOM 2264 O O . GLN A 1 295 ? 23.200 -9.798 -7.920 1.00 97.94 295 GLN A O 1
ATOM 2269 N N . GLU A 1 296 ? 23.936 -7.716 -8.269 1.00 97.88 296 GLU A N 1
ATOM 2270 C CA . GLU A 1 296 ? 24.609 -7.600 -6.971 1.00 97.88 296 GLU A CA 1
ATOM 2271 C C . GLU A 1 296 ? 23.635 -7.311 -5.817 1.00 97.88 296 GLU A C 1
ATOM 2273 O O . GLU A 1 296 ? 23.898 -7.731 -4.689 1.00 97.88 296 GLU A O 1
ATOM 2278 N N . ASN A 1 297 ? 22.525 -6.608 -6.075 1.00 97.88 297 ASN A N 1
ATOM 2279 C CA . ASN A 1 297 ? 21.684 -6.030 -5.016 1.00 97.88 297 ASN A CA 1
ATOM 2280 C C . ASN A 1 297 ? 20.197 -6.411 -5.078 1.00 97.88 297 ASN A C 1
ATOM 2282 O O . ASN A 1 297 ? 19.490 -6.219 -4.092 1.00 97.88 297 ASN A O 1
ATOM 2286 N N . GLY A 1 298 ? 19.716 -6.892 -6.222 1.00 97.31 298 GLY A N 1
ATOM 2287 C CA . GLY A 1 298 ? 18.296 -7.094 -6.500 1.00 97.31 298 GLY A CA 1
ATOM 2288 C C . GLY A 1 298 ? 17.776 -8.501 -6.227 1.00 97.31 298 GLY A C 1
ATOM 2289 O O . GLY A 1 298 ? 16.567 -8.698 -6.284 1.00 97.31 298 GLY A O 1
ATOM 2290 N N . THR A 1 299 ? 18.651 -9.471 -5.938 1.00 96.38 299 THR A N 1
ATOM 2291 C CA . THR A 1 299 ? 18.217 -10.844 -5.642 1.00 96.38 299 THR A CA 1
ATOM 2292 C C . THR A 1 299 ? 17.312 -10.872 -4.414 1.00 96.38 299 THR A C 1
ATOM 2294 O O . THR A 1 299 ? 17.669 -10.318 -3.372 1.00 96.38 299 THR A O 1
ATOM 2297 N N . ASP A 1 300 ? 16.167 -11.539 -4.539 1.00 94.62 300 ASP A N 1
ATOM 2298 C CA . ASP A 1 300 ? 15.106 -11.626 -3.533 1.00 94.62 300 ASP A CA 1
ATOM 2299 C C . ASP A 1 300 ? 14.556 -10.247 -3.106 1.00 94.62 300 ASP A C 1
ATOM 2301 O O . ASP A 1 300 ? 14.051 -10.087 -1.989 1.00 94.62 300 ASP A O 1
ATOM 2305 N N . PHE A 1 301 ? 14.661 -9.223 -3.964 1.00 96.19 301 PHE A N 1
ATOM 2306 C CA . PHE A 1 301 ? 14.150 -7.893 -3.646 1.00 96.19 301 PHE A CA 1
ATOM 2307 C C . PHE A 1 301 ? 12.631 -7.921 -3.443 1.00 96.19 301 PHE A C 1
ATOM 2309 O O . PHE A 1 301 ? 11.854 -8.138 -4.374 1.00 96.19 301 PHE A O 1
ATOM 2316 N N . ASN A 1 302 ? 12.218 -7.633 -2.210 1.00 92.00 302 ASN A N 1
ATOM 2317 C CA . ASN A 1 302 ? 10.826 -7.467 -1.828 1.00 92.00 302 ASN A CA 1
ATOM 2318 C C . ASN A 1 302 ? 10.567 -5.984 -1.524 1.00 92.00 302 ASN A C 1
ATOM 2320 O O . ASN A 1 302 ? 11.136 -5.474 -0.554 1.00 92.00 302 ASN A O 1
ATOM 2324 N N . PRO A 1 303 ? 9.760 -5.276 -2.334 1.00 92.81 303 PRO A N 1
ATOM 2325 C CA . PRO A 1 303 ? 9.542 -3.851 -2.145 1.00 92.81 303 PRO A CA 1
ATOM 2326 C C . PRO A 1 303 ? 8.731 -3.596 -0.871 1.00 92.81 303 PRO A C 1
ATOM 2328 O O . PRO A 1 303 ? 7.739 -4.271 -0.591 1.00 92.81 303 PRO A O 1
ATOM 2331 N N . GLU A 1 304 ? 9.152 -2.594 -0.109 1.00 88.00 304 GLU A N 1
ATOM 2332 C CA . GLU A 1 304 ? 8.446 -2.133 1.084 1.00 88.00 304 GLU A CA 1
ATOM 2333 C C . GLU A 1 304 ? 7.643 -0.863 0.781 1.00 88.00 304 GLU A C 1
ATOM 2335 O O . GLU A 1 304 ? 7.727 -0.261 -0.288 1.00 88.00 304 GLU A O 1
ATOM 2340 N N . CYS A 1 305 ? 6.865 -0.421 1.758 1.00 86.81 305 CYS A N 1
ATOM 2341 C CA . CYS A 1 305 ? 6.288 0.915 1.790 1.00 86.81 305 CYS A CA 1
ATOM 2342 C C . CYS A 1 305 ? 7.273 1.990 1.276 1.00 86.81 305 CYS A C 1
ATOM 2344 O O . CYS A 1 305 ? 8.408 2.090 1.743 1.00 86.81 305 CYS A O 1
ATOM 2346 N N . GLY A 1 306 ? 6.837 2.817 0.326 1.00 87.69 306 GLY A N 1
ATOM 2347 C CA . GLY A 1 306 ? 7.632 3.872 -0.303 1.00 87.69 306 GLY A CA 1
ATOM 2348 C C . GLY A 1 306 ? 8.425 3.412 -1.529 1.00 87.69 306 GLY A C 1
ATOM 2349 O O . GLY A 1 306 ? 9.024 4.243 -2.212 1.00 87.69 306 GLY A O 1
ATOM 2350 N N . ASN A 1 307 ? 8.432 2.112 -1.825 1.00 94.62 307 ASN A N 1
ATOM 2351 C CA . ASN A 1 307 ? 8.926 1.548 -3.077 1.00 94.62 307 ASN A CA 1
ATOM 2352 C C . ASN A 1 307 ? 7.802 1.449 -4.118 1.00 94.62 307 ASN A C 1
ATOM 2354 O O . ASN A 1 307 ? 6.659 1.830 -3.882 1.00 94.62 307 ASN A O 1
ATOM 2358 N N . VAL A 1 308 ? 8.139 0.936 -5.293 1.00 95.19 308 VAL A N 1
ATOM 2359 C CA . VAL A 1 308 ? 7.193 0.467 -6.305 1.00 95.19 308 VAL A CA 1
ATOM 2360 C C . VAL A 1 308 ? 7.273 -1.053 -6.406 1.00 95.19 308 VAL A C 1
ATOM 2362 O O . VAL A 1 308 ? 8.346 -1.635 -6.232 1.00 95.19 308 VAL A O 1
ATOM 2365 N N . THR A 1 309 ? 6.149 -1.688 -6.724 1.00 96.06 309 THR A N 1
ATOM 2366 C CA . THR A 1 309 ? 6.111 -3.066 -7.221 1.00 96.06 309 THR A CA 1
ATOM 2367 C C . THR A 1 309 ? 5.710 -3.073 -8.691 1.00 96.06 309 THR A C 1
ATOM 2369 O O . THR A 1 309 ? 4.895 -2.257 -9.124 1.00 96.06 309 THR A O 1
ATOM 2372 N N . GLY A 1 310 ? 6.283 -3.975 -9.479 1.00 96.75 310 GLY A N 1
ATOM 2373 C CA . GLY A 1 310 ? 5.879 -4.164 -10.865 1.00 96.75 310 GLY A CA 1
ATOM 2374 C C . GLY A 1 310 ? 4.521 -4.850 -10.986 1.00 96.75 310 GLY A C 1
ATOM 2375 O O . GLY A 1 310 ? 4.237 -5.819 -10.285 1.00 96.75 310 GLY A O 1
ATOM 2376 N N . VAL A 1 311 ? 3.707 -4.371 -11.921 1.00 97.88 311 VAL A N 1
ATOM 2377 C CA . VAL A 1 311 ? 2.558 -5.103 -12.463 1.00 97.88 311 VAL A CA 1
ATOM 2378 C C . VAL A 1 311 ? 2.828 -5.348 -13.941 1.00 97.88 311 VAL A C 1
ATOM 2380 O O . VAL A 1 311 ? 3.181 -4.421 -14.673 1.00 97.88 311 VAL A O 1
ATOM 2383 N N . ILE A 1 312 ? 2.701 -6.597 -14.367 1.00 98.19 312 ILE A N 1
ATOM 2384 C CA . ILE A 1 312 ? 2.978 -7.054 -15.723 1.00 98.19 312 ILE A CA 1
ATOM 2385 C C . ILE A 1 312 ? 1.673 -7.079 -16.523 1.00 98.19 312 ILE A C 1
ATOM 2387 O O . ILE A 1 312 ? 0.647 -7.565 -16.054 1.00 98.19 312 ILE A O 1
ATOM 2391 N N . LEU A 1 313 ? 1.721 -6.558 -17.746 1.00 98.19 313 LEU A N 1
ATOM 2392 C CA . LEU A 1 313 ? 0.624 -6.549 -18.708 1.00 98.19 313 LEU A CA 1
ATOM 2393 C C . LEU A 1 313 ? 1.046 -7.365 -19.929 1.00 98.19 313 LEU A C 1
ATOM 2395 O O . LEU A 1 313 ? 1.980 -6.972 -20.629 1.00 98.19 313 LEU A O 1
ATOM 2399 N N . ILE A 1 314 ? 0.351 -8.469 -20.207 1.00 97.31 314 ILE A N 1
ATOM 2400 C CA . ILE A 1 314 ? 0.630 -9.334 -21.361 1.00 97.31 314 ILE A CA 1
ATOM 2401 C C . ILE A 1 314 ? -0.558 -9.289 -22.316 1.00 97.31 314 ILE A C 1
ATOM 2403 O O . ILE A 1 314 ? -1.683 -9.605 -21.945 1.00 97.31 314 ILE A O 1
ATOM 2407 N N . SER A 1 315 ? -0.310 -8.902 -23.567 1.00 95.62 315 SER A N 1
ATOM 2408 C CA . SER A 1 315 ? -1.306 -8.913 -24.642 1.00 95.62 315 SER A CA 1
ATOM 2409 C C . SER A 1 315 ? -0.802 -9.785 -25.786 1.00 95.62 315 SER A C 1
ATOM 2411 O O . SER A 1 315 ? 0.362 -9.709 -26.170 1.00 95.62 315 SER A O 1
ATOM 2413 N N . GLU A 1 316 ? -1.685 -10.581 -26.388 1.00 91.81 316 GLU A N 1
ATOM 2414 C CA . GLU A 1 316 ? -1.314 -11.491 -27.477 1.00 91.81 316 GLU A CA 1
ATOM 2415 C C . GLU A 1 316 ? -0.681 -10.733 -28.661 1.00 91.81 316 GLU A C 1
ATOM 2417 O O . GLU A 1 316 ? -1.297 -9.839 -29.248 1.00 91.81 316 GLU A O 1
ATOM 2422 N N . GLY A 1 317 ? 0.550 -11.111 -29.029 1.00 90.56 317 GLY A N 1
ATOM 2423 C CA . GLY A 1 317 ? 1.271 -10.549 -30.179 1.00 90.56 317 GLY A CA 1
ATOM 2424 C C . GLY A 1 317 ? 1.686 -9.082 -30.025 1.00 90.56 317 GLY A C 1
ATOM 2425 O O . GLY A 1 317 ? 1.962 -8.420 -31.029 1.00 90.56 317 GLY A O 1
ATOM 2426 N N . VAL A 1 318 ? 1.691 -8.568 -28.796 1.00 94.44 318 VAL A N 1
ATOM 2427 C CA . VAL A 1 318 ? 2.051 -7.193 -28.448 1.00 94.44 318 VAL A CA 1
ATOM 2428 C C . VAL A 1 318 ? 3.095 -7.241 -27.343 1.00 94.44 318 VAL A C 1
ATOM 2430 O O . VAL A 1 318 ? 3.027 -8.091 -26.465 1.00 94.44 318 VAL A O 1
ATOM 2433 N N . GLN A 1 319 ? 4.026 -6.294 -27.381 1.00 94.25 319 GLN A N 1
ATOM 2434 C CA . GLN A 1 319 ? 5.019 -6.051 -26.342 1.00 94.25 319 GLN A CA 1
ATOM 2435 C C . GLN A 1 319 ? 4.422 -6.123 -24.927 1.00 94.25 319 GLN A C 1
ATOM 2437 O O . GLN A 1 319 ? 3.609 -5.252 -24.581 1.00 94.25 319 GLN A O 1
ATOM 2442 N N . PRO A 1 320 ? 4.828 -7.110 -24.110 1.00 96.88 320 PRO A N 1
ATOM 2443 C CA . PRO A 1 320 ? 4.498 -7.122 -22.700 1.00 96.88 320 PRO A CA 1
ATOM 2444 C C . PRO A 1 320 ? 5.132 -5.917 -21.999 1.00 96.88 320 PRO A C 1
ATOM 2446 O O . PRO A 1 320 ? 6.226 -5.461 -22.341 1.00 96.88 320 PRO A O 1
ATOM 2449 N N . LEU A 1 321 ? 4.420 -5.370 -21.019 1.00 97.88 321 LEU A N 1
ATOM 2450 C CA . LEU A 1 321 ? 4.850 -4.187 -20.279 1.00 97.88 321 LEU A CA 1
ATOM 2451 C C . LEU A 1 321 ? 4.936 -4.484 -18.791 1.00 97.88 321 LEU A C 1
ATOM 2453 O O . LEU A 1 321 ? 4.106 -5.212 -18.260 1.00 97.88 321 LEU A O 1
ATOM 2457 N N . ILE A 1 322 ? 5.871 -3.834 -18.108 1.00 98.12 322 ILE A N 1
ATOM 2458 C CA . ILE A 1 322 ? 5.846 -3.682 -16.653 1.00 98.12 322 ILE A CA 1
ATOM 2459 C C . ILE A 1 322 ? 5.524 -2.228 -16.306 1.00 98.12 322 ILE A C 1
ATOM 2461 O O . ILE A 1 322 ? 6.155 -1.292 -16.815 1.00 98.12 322 ILE A O 1
ATOM 2465 N N . ILE A 1 323 ? 4.528 -2.034 -15.442 1.00 97.62 323 ILE A N 1
ATOM 2466 C CA . ILE A 1 323 ? 4.203 -0.736 -14.848 1.00 97.62 323 ILE A CA 1
ATOM 2467 C C . ILE A 1 323 ? 4.643 -0.714 -13.380 1.00 97.62 323 ILE A C 1
ATOM 2469 O O . ILE A 1 323 ? 4.244 -1.590 -12.608 1.00 97.62 323 ILE A O 1
ATOM 2473 N N . PRO A 1 324 ? 5.458 0.268 -12.959 1.00 96.38 324 PRO A N 1
ATOM 2474 C CA . PRO A 1 324 ? 5.747 0.471 -11.549 1.00 96.38 324 PRO A CA 1
ATOM 2475 C C . PRO A 1 324 ? 4.500 1.015 -10.842 1.00 96.38 324 PRO A C 1
ATOM 2477 O O . PRO A 1 324 ? 4.010 2.097 -11.170 1.00 96.38 324 PRO A O 1
ATOM 2480 N N . THR A 1 325 ? 3.996 0.267 -9.865 1.00 94.75 325 THR A N 1
ATOM 2481 C CA . THR A 1 325 ? 2.849 0.640 -9.031 1.00 94.75 325 THR A CA 1
ATOM 2482 C C . THR A 1 325 ? 3.349 1.029 -7.637 1.00 94.75 325 THR A C 1
ATOM 2484 O O . THR A 1 325 ? 3.993 0.202 -6.988 1.00 94.75 325 THR A O 1
ATOM 2487 N N . PRO A 1 326 ? 3.112 2.271 -7.173 1.00 92.31 326 PRO A N 1
ATOM 2488 C CA . PRO A 1 326 ? 3.578 2.733 -5.867 1.00 92.31 326 PRO A CA 1
ATOM 2489 C C . PRO A 1 326 ? 3.020 1.917 -4.703 1.00 92.31 326 PRO A C 1
ATOM 2491 O O . PRO A 1 326 ? 1.840 1.572 -4.685 1.00 92.31 326 PRO A O 1
ATOM 2494 N N . LEU A 1 327 ? 3.879 1.662 -3.718 1.00 90.50 327 LEU A N 1
ATOM 2495 C CA . LEU A 1 327 ? 3.495 1.227 -2.386 1.00 90.50 327 LEU A CA 1
ATOM 2496 C C . LEU A 1 327 ? 3.412 2.469 -1.493 1.00 90.50 327 LEU A C 1
ATOM 2498 O O . LEU A 1 327 ? 4.418 2.958 -0.987 1.00 90.50 327 LEU A O 1
ATOM 2502 N N . ASP A 1 328 ? 2.213 3.009 -1.327 1.00 84.56 328 ASP A N 1
ATOM 2503 C CA . ASP A 1 328 ? 1.951 4.193 -0.524 1.00 84.56 328 ASP A CA 1
ATOM 2504 C C . ASP A 1 328 ? 2.170 3.944 0.971 1.00 84.56 328 ASP A C 1
ATOM 2506 O O . ASP A 1 328 ? 1.588 3.041 1.584 1.00 84.56 328 ASP A O 1
ATOM 2510 N N . CYS A 1 329 ? 2.988 4.818 1.560 1.00 79.19 329 CYS A N 1
ATOM 2511 C CA . CYS A 1 329 ? 3.154 4.925 3.000 1.00 79.19 329 CYS A CA 1
ATOM 2512 C C . CYS A 1 329 ? 2.104 5.835 3.597 1.00 79.19 329 CYS A C 1
ATOM 2514 O O . CYS A 1 329 ? 2.214 7.061 3.525 1.00 79.19 329 CYS A O 1
ATOM 2516 N N . ASN A 1 330 ? 1.120 5.234 4.253 1.00 76.00 330 ASN A N 1
ATOM 2517 C CA . ASN A 1 330 ? 0.128 6.000 4.974 1.00 76.00 330 ASN A CA 1
ATOM 2518 C C . ASN A 1 330 ? 0.581 6.167 6.426 1.00 76.00 330 ASN A C 1
ATOM 2520 O O . ASN A 1 330 ? 0.494 5.251 7.231 1.00 76.00 330 ASN A O 1
ATOM 2524 N N . THR A 1 331 ? 1.077 7.358 6.770 1.00 70.88 331 THR A N 1
ATOM 2525 C CA . THR A 1 331 ? 1.519 7.700 8.135 1.00 70.88 331 THR A CA 1
ATOM 2526 C C . THR A 1 331 ? 0.422 8.427 8.911 1.00 70.88 331 THR A C 1
ATOM 2528 O O . THR A 1 331 ? 0.660 9.504 9.466 1.00 70.88 331 THR A O 1
ATOM 2531 N N . CYS A 1 332 ? -0.807 7.918 8.869 1.00 83.38 332 CYS A N 1
ATOM 2532 C CA . CYS A 1 332 ? -1.879 8.466 9.689 1.00 83.38 332 CYS A CA 1
ATOM 2533 C C . CYS A 1 332 ? -2.022 7.595 10.938 1.00 83.38 332 CYS A C 1
ATOM 2535 O O . CYS A 1 332 ? -2.069 6.378 10.821 1.00 83.38 332 CYS A O 1
ATOM 2537 N N . GLU A 1 333 ? -2.052 8.219 12.110 1.00 92.31 333 GLU A N 1
ATOM 2538 C CA . GLU A 1 333 ? -2.342 7.581 13.393 1.00 92.31 333 GLU A CA 1
ATOM 2539 C C . GLU A 1 333 ? -3.421 8.428 14.060 1.00 92.31 333 GLU A C 1
ATOM 2541 O O . GLU A 1 333 ? -3.305 9.655 14.119 1.00 92.31 333 GLU A O 1
ATOM 2546 N N . GLU A 1 334 ? -4.475 7.788 14.546 1.00 95.88 334 GLU A N 1
ATOM 2547 C CA . GLU A 1 334 ? -5.549 8.439 15.278 1.00 95.88 334 GLU A CA 1
ATOM 2548 C C . GLU A 1 334 ? -5.942 7.619 16.504 1.00 95.88 334 GLU A C 1
ATOM 2550 O O . GLU A 1 334 ? -5.830 6.394 16.553 1.00 95.88 334 GLU A O 1
ATOM 2555 N N . THR A 1 335 ? -6.471 8.315 17.505 1.00 96.50 335 THR A N 1
ATOM 2556 C CA . THR A 1 335 ? -7.175 7.649 18.610 1.00 96.50 335 THR A CA 1
ATOM 2557 C C . THR A 1 335 ? -8.624 7.424 18.216 1.00 96.50 335 THR A C 1
ATOM 2559 O O . THR A 1 335 ? -9.233 8.297 17.588 1.00 96.50 335 THR A O 1
ATOM 2562 N N . ALA A 1 336 ? -9.173 6.275 18.600 1.00 98.12 336 ALA A N 1
ATOM 2563 C CA . ALA A 1 336 ? -10.539 5.879 18.317 1.00 98.12 336 ALA A CA 1
ATOM 2564 C C . ALA A 1 336 ? -11.289 5.443 19.580 1.00 98.12 336 ALA A C 1
ATOM 2566 O O . ALA A 1 336 ? -10.728 4.772 20.448 1.00 98.12 336 ALA A O 1
ATOM 2567 N N . TRP A 1 337 ? -12.566 5.811 19.673 1.00 98.50 337 TRP A N 1
ATOM 2568 C CA . TRP A 1 337 ? -13.457 5.443 20.777 1.00 98.50 337 TRP A CA 1
ATOM 2569 C C . TRP A 1 337 ? -14.749 4.826 20.253 1.00 98.50 337 TRP A C 1
ATOM 2571 O O . TRP A 1 337 ? -15.288 5.268 19.237 1.00 98.50 337 TRP A O 1
ATOM 2581 N N . ALA A 1 338 ? -15.224 3.790 20.942 1.00 98.31 338 ALA A N 1
ATOM 2582 C CA . ALA A 1 338 ? -16.550 3.239 20.709 1.00 98.31 338 ALA A CA 1
ATOM 2583 C C . ALA A 1 338 ? -17.621 4.235 21.175 1.00 98.31 338 ALA A C 1
ATOM 2585 O O . ALA A 1 338 ? -17.587 4.684 22.320 1.00 98.31 338 ALA A O 1
ATOM 2586 N N . ASP A 1 339 ? -18.558 4.564 20.296 1.00 97.62 339 ASP A N 1
ATOM 2587 C CA . ASP A 1 339 ? -19.625 5.536 20.516 1.00 97.62 339 ASP A CA 1
ATOM 2588 C C . ASP A 1 339 ? -20.481 5.202 21.749 1.00 97.62 339 ASP A C 1
ATOM 2590 O O . ASP A 1 339 ? -20.696 4.033 22.083 1.00 97.62 339 ASP A O 1
ATOM 2594 N N . GLY A 1 340 ? -20.964 6.231 22.445 1.00 96.06 340 GLY A N 1
ATOM 2595 C CA . GLY A 1 340 ? -21.694 6.061 23.698 1.00 96.06 340 GLY A CA 1
ATOM 2596 C C . GLY A 1 340 ? -21.870 7.351 24.499 1.00 96.06 340 GLY A C 1
ATOM 2597 O O . GLY A 1 340 ? -21.872 8.444 23.946 1.00 96.06 340 GLY A O 1
ATOM 2598 N N . CYS A 1 341 ? -22.040 7.210 25.813 1.00 96.00 341 CYS A N 1
ATOM 2599 C CA . CYS A 1 341 ? -22.154 8.314 26.761 1.00 96.00 341 CYS A CA 1
ATOM 2600 C C . CYS A 1 341 ? -20.793 8.970 27.012 1.00 96.00 341 CYS A C 1
ATOM 2602 O O . CYS A 1 341 ? -19.772 8.282 27.115 1.00 96.00 341 CYS A O 1
ATOM 2604 N N . ASP A 1 342 ? -20.795 10.282 27.232 1.00 96.00 342 ASP A N 1
ATOM 2605 C CA . ASP A 1 342 ? -19.582 11.039 27.531 1.00 96.00 342 ASP A CA 1
ATOM 2606 C C . ASP A 1 342 ? -19.005 10.705 28.917 1.00 96.00 342 ASP A C 1
ATOM 2608 O O . ASP A 1 342 ? -19.706 10.629 29.935 1.00 96.00 342 ASP A O 1
ATOM 2612 N N . PHE A 1 343 ? -17.675 10.600 28.994 1.00 96.06 343 PHE A N 1
ATOM 2613 C CA . PHE A 1 343 ? -16.994 10.749 30.276 1.00 96.06 343 PHE A CA 1
ATOM 2614 C C . PHE A 1 343 ? -17.147 12.194 30.788 1.00 96.06 343 PHE A C 1
ATOM 2616 O O . PHE A 1 343 ? -17.077 13.143 30.012 1.00 96.06 343 PHE A O 1
ATOM 2623 N N . PRO A 1 344 ? -17.230 12.420 32.112 1.00 93.94 344 PRO A N 1
ATOM 2624 C CA . PRO A 1 344 ? -17.450 13.752 32.699 1.00 93.94 344 PRO A CA 1
ATOM 2625 C C . PRO A 1 344 ? -16.245 14.711 32.579 1.00 93.94 344 PRO A C 1
ATOM 2627 O O . PRO A 1 344 ? -16.204 15.765 33.220 1.00 93.94 344 PRO A O 1
ATOM 2630 N N . GLY A 1 345 ? -15.218 14.308 31.831 1.00 91.00 345 GLY A N 1
ATOM 2631 C CA . GLY A 1 345 ? -13.994 15.051 31.598 1.00 91.00 345 GLY A CA 1
ATOM 2632 C C . GLY A 1 345 ? -14.097 16.105 30.498 1.00 91.00 345 GLY A C 1
ATOM 2633 O O . GLY A 1 345 ? -15.146 16.356 29.925 1.00 91.00 345 GLY A O 1
ATOM 2634 N N . ASN A 1 346 ? -12.965 16.742 30.194 1.00 90.12 346 ASN A N 1
ATOM 2635 C CA . ASN A 1 346 ? -12.826 17.652 29.052 1.00 90.12 346 ASN A CA 1
ATOM 2636 C C . ASN A 1 346 ? -12.098 16.934 27.905 1.00 90.12 346 ASN A C 1
ATOM 2638 O O . ASN A 1 346 ? -11.036 17.380 27.460 1.00 90.12 346 ASN A O 1
ATOM 2642 N N . ASN A 1 347 ? -12.627 15.793 27.480 1.00 91.38 347 ASN A N 1
ATOM 2643 C CA . ASN A 1 347 ? -12.207 15.081 26.280 1.00 91.38 347 ASN A CA 1
ATOM 2644 C C . ASN A 1 347 ? -13.441 14.500 25.576 1.00 91.38 347 ASN A C 1
ATOM 2646 O O . ASN A 1 347 ? -14.559 14.712 26.025 1.00 91.38 347 ASN A O 1
ATOM 2650 N N . TRP A 1 348 ? -13.227 13.828 24.451 1.00 95.25 348 TRP A N 1
ATOM 2651 C CA . TRP A 1 348 ? -14.286 13.227 23.637 1.00 95.25 348 TRP A CA 1
ATOM 2652 C C . TRP A 1 348 ? -14.418 11.718 23.882 1.00 95.25 348 TRP A C 1
ATOM 2654 O O . TRP A 1 348 ? -14.928 10.992 23.041 1.00 95.25 348 TRP A O 1
ATOM 2664 N N . ALA A 1 349 ? -13.865 11.228 24.994 1.00 96.94 349 ALA A N 1
ATOM 2665 C CA . ALA A 1 349 ? -13.915 9.811 25.302 1.00 96.94 349 ALA A CA 1
ATOM 2666 C C . ALA A 1 349 ? -15.324 9.419 25.740 1.00 96.94 349 ALA A C 1
ATOM 2668 O O . ALA A 1 349 ? -15.964 10.142 26.509 1.00 96.94 349 ALA A O 1
ATOM 2669 N N . THR A 1 350 ? -15.733 8.224 25.339 1.00 97.19 350 THR A N 1
ATOM 2670 C CA . THR A 1 350 ? -17.071 7.688 25.573 1.00 97.19 350 THR A CA 1
ATOM 2671 C C . THR A 1 350 ? -17.019 6.300 26.208 1.00 97.19 350 THR A C 1
ATOM 2673 O O . THR A 1 350 ? -15.998 5.605 26.189 1.00 97.19 350 THR A O 1
ATOM 2676 N N . TYR A 1 351 ? -18.136 5.890 26.795 1.00 97.62 351 TYR A N 1
ATOM 2677 C CA . TYR A 1 351 ? -18.393 4.524 27.245 1.00 97.62 351 TYR A CA 1
ATOM 2678 C C . TYR A 1 351 ? -19.835 4.150 26.902 1.00 97.62 351 TYR A C 1
ATOM 2680 O O . TYR A 1 351 ? -20.685 5.020 26.747 1.00 97.62 351 TYR A O 1
ATOM 2688 N N . PHE A 1 352 ? -20.143 2.864 26.823 1.00 97.81 352 PHE A N 1
ATOM 2689 C CA . PHE A 1 352 ? -21.506 2.397 26.581 1.00 97.81 352 PHE A CA 1
ATOM 2690 C C . PHE A 1 352 ? -21.917 1.349 27.611 1.00 97.81 352 PHE A C 1
ATOM 2692 O O . PHE A 1 352 ? -21.088 0.818 28.356 1.00 97.81 352 PHE A O 1
ATOM 2699 N N . GLN A 1 353 ? -23.216 1.082 27.686 1.00 97.06 353 GLN A N 1
ATOM 2700 C CA . GLN A 1 353 ? -23.779 0.050 28.543 1.00 97.06 353 GLN A CA 1
ATOM 2701 C C . GLN A 1 353 ? -24.266 -1.117 27.681 1.00 97.06 353 GLN A C 1
ATOM 2703 O O . GLN A 1 353 ? -24.965 -0.906 26.695 1.00 97.06 353 GLN A O 1
ATOM 2708 N N . TYR A 1 354 ? -23.925 -2.342 28.064 1.00 95.06 354 TYR A N 1
ATOM 2709 C CA . TYR A 1 354 ? -24.486 -3.560 27.485 1.00 95.06 354 TYR A CA 1
ATOM 2710 C C . TYR A 1 354 ? -25.781 -3.967 28.212 1.00 95.06 354 TYR A C 1
ATOM 2712 O O . TYR A 1 354 ? -25.864 -3.808 29.435 1.00 95.06 354 TYR A O 1
ATOM 2720 N N . ASP A 1 355 ? -26.779 -4.449 27.460 1.00 76.94 355 ASP A N 1
ATOM 2721 C CA . ASP A 1 355 ? -28.088 -4.916 27.971 1.00 76.94 355 ASP A CA 1
ATOM 2722 C C . ASP A 1 355 ? -28.072 -6.394 28.374 1.00 76.94 355 ASP A C 1
ATOM 2724 O O . ASP A 1 355 ? -27.631 -7.216 27.535 1.00 76.94 355 ASP A O 1
#

Organism: NCBI:txid475082

Secondary structure (DSSP, 8-state):
---------------------------------------------TTS--B-SEEEEEETTTEEEEEEEEEEETTEEEEEEEE--TTEEEEEEEEEEESSGGGS-B-TTS-B-GGGSSEEEEEEEESEEEEEEEGGG-SEEEEEEEEEEPPP-HHHHHHH--SEEEEEEEEE-SSSSEEEEE-SSTT-EEEEEEE--SS----TT-EEEEEEEETTS-PPTTS-S-GGGHHHHHHHHTS--TTSBPTTT-SBP-HHHHHHHHHHHHS--S-TT-TT----S--HHHHHHHHHHHHHH-TT----TTSEEEEEEEETTEEEEEEEEE------EEEEEESSEEPSSSS--EEEE--

Foldseek 3Di:
DDDDDDDDDDDDDDDDDDDDDDDDDDDDDDDPDPDPPPPPQLDFDPVFAQADQKFFKDWPLHRGQFIWGWDDDPQWIKIKTAGPHLFKFFFKKAKAFAADPVPACADSQQHGDRVPHPDMDGDPGHRMDIDTGGCVRHFKMWIKTKMFTDFFFLVNVQVQDDQKFKKAWAAQDDPARTKIATCDGPPGDIFRKAFQAPPFAADHRGMFMWGKDFLPDDDPPPPWPQSLLLLLLQVLQQPSQAQPADPPPRDGAGNLLSNVLSNVSTHDDPDLVPVVPPSPDDDSSSSVSSNVVSVVPRNVRGDDAQGWGWMWTDGPRHGIITTTHHRHDGGDITMIIGDGGDRSHPDRGHMHGYD

Solvent-accessible surface area (backbone atoms only — not comparable to full-atom values): 20415 Å² total; per-residue (Å²): 135,92,79,90,85,88,79,91,78,92,82,81,87,86,80,93,75,92,81,79,91,83,82,94,75,94,79,88,78,90,72,91,70,88,70,79,79,75,79,75,74,67,57,76,71,79,86,62,85,31,72,44,52,63,26,51,21,23,29,73,83,74,41,76,38,29,31,35,36,55,45,82,57,98,71,21,34,42,39,33,43,39,48,75,31,84,60,41,23,33,34,30,42,29,35,36,62,24,73,45,81,87,68,54,56,53,46,94,64,27,37,74,40,60,98,64,37,86,40,69,54,79,47,92,66,38,51,68,49,78,46,82,41,57,52,89,42,32,47,32,39,34,44,38,34,36,33,32,34,54,48,45,47,66,66,60,51,56,76,52,59,56,71,58,50,58,39,30,34,58,46,71,42,88,89,30,59,27,31,35,38,24,87,63,70,86,71,44,45,77,42,52,28,36,62,52,44,80,87,47,55,80,65,69,69,39,72,49,64,23,44,50,39,56,76,90,54,92,70,67,86,84,76,51,79,32,69,86,37,51,31,23,47,40,39,51,74,60,60,69,51,62,65,42,60,37,91,88,78,62,49,57,39,35,58,21,18,51,48,49,23,42,22,62,50,24,34,84,76,85,61,86,76,47,85,86,54,88,53,72,66,63,46,71,68,57,19,53,49,52,43,50,52,20,70,76,68,7,72,86,48,73,66,51,67,72,30,38,45,48,37,35,36,45,29,92,93,37,40,30,32,36,31,71,42,75,20,50,68,44,89,46,75,39,56,26,31,25,49,50,36,68,42,51,22,94,62,91,51,28,29,26,29,51,127

Nearest PDB structures (foldseek):
  8imd-assembly1_B  TM=4.569E-01  e=2.410E-01  Paenibacillus lautus NBRC 15380
  6vbs-assembly3_F  TM=4.141E-01  e=9.492E-01  Salmonella enterica subsp. enterica serovar Typhimurium
  7u06-assembly1_B  TM=1.923E-01  e=6.011E-01  Saccharomyces cerevisiae
  7u05-assembly1_b  TM=2.022E-01  e=9.492E-01  Saccharomyces cerevisiae
  2yc4-assembly1_B  TM=2.509E-01  e=1.263E+00  Chlamydomonas reinhardtii

pLDDT: mean 87.02, std 18.53, range [28.25, 98.75]

Radius of gyration: 31.64 Å; Cα contacts (8 Å, |Δi|>4): 706; chains: 1; bounding box: 81×76×88 Å

Mean predicted aligned error: 11.81 Å